Protein AF-0000000080583131 (afdb_homodimer)

Foldseek 3Di:
DPDWDKDKDALVCQVLVLVLVVLQCVCAPPPNDHGQDLDNDDRSPDPVNSVLVNVQCPDDPLAAFHKIKMFIADPVRGTFKMKMWTGHNDPVQSLETEMHIDGHPVCPPVCPVVNRVVVVLVVSLVRNNFKYKYKDKPPPVVVVVSCVVVPKDWPDKDWQPGQDPNDRIMMTMIMHGRDD/DPDWDKDKDALVCQVLVLVLVVLQCVCAPPPNDHGQDLDNDDRSPDPVNSVLVNVQCPDDPLAAFHKIKMFIADDPRGTFKMKMWTGHNDPVQSLETEMHIDGHPVCPPVCPVVNRVVVVLVVSLVRNNFKYKYKDKPPPVVVVVSCVVVPKDWPDKDWQPGQDPNDRIMMTMIMHGRDD

Secondary structure (DSSP, 8-state):
-----EEE--GGGHHHHHHHHHHHHHHTTGGGPPPS-S-S---TT-HHHHHHHHHHHHSPTTSTT-EEEEEEE-TTS-EEEEEEEEE-SSGGGTTEEEEEEEE-GGGTTSSHHHHHHHHHHHHHHHTT--EEEEEEETT-HHHHHHHHHTT-EEEEEEEEEEEETTEEEEEEEEEEE---/-----EEE--GGGHHHHHHHHHHHHHHTTGGGPPP--S-S---TT-HHHHHHHHHHHHSPTTSTT-EEEEEEE-GGG-EEEEEEEEE-SSGGGTTEEEEEEEE-GGGTTSSHHHHHHHHHHHHHHHTT--EEEEEEETT-HHHHHHHHHTT-EEEEEEEEEEEETTEEEEEEEEEEE---

pLDDT: mean 93.72, std 7.41, range [45.03, 98.88]

Solvent-accessible surface area (backbone atoms only — not comparable to full-atom values): 19618 Å² total; per-residue (Å²): 126,84,77,76,51,80,40,74,65,53,68,88,42,47,65,55,51,24,50,37,52,50,54,42,57,72,46,36,52,42,95,85,37,55,70,70,61,78,64,91,79,78,76,57,76,38,71,67,49,47,52,49,50,40,50,20,56,66,42,58,86,70,42,62,44,15,37,51,41,35,32,27,52,44,96,84,70,41,52,44,30,40,34,36,40,32,34,35,79,47,75,32,26,48,48,33,30,39,46,48,73,50,66,37,76,94,55,62,94,67,56,55,67,58,54,52,49,52,51,52,52,52,51,30,54,76,65,64,28,38,31,42,32,35,73,43,54,61,82,35,55,68,60,52,51,54,40,43,75,73,61,34,41,81,33,26,47,40,76,62,45,33,49,57,96,89,37,75,35,32,39,31,32,32,37,29,78,48,68,131,126,84,79,76,52,80,41,75,65,54,67,87,40,47,67,55,51,26,50,35,51,50,55,42,57,72,46,36,50,42,93,84,37,55,69,70,62,78,65,90,78,77,77,58,76,38,69,68,49,48,53,52,51,42,50,21,56,64,41,58,86,71,45,62,44,16,35,50,40,36,31,30,52,44,88,90,72,38,52,42,31,42,35,35,40,31,35,35,80,46,74,32,25,50,48,33,31,39,46,48,73,50,66,37,77,95,55,62,93,67,55,54,67,58,54,51,50,51,51,53,52,50,51,29,53,77,67,66,28,39,31,42,33,36,72,43,55,61,80,35,54,68,59,51,52,52,42,44,75,72,60,32,42,82,32,29,48,40,76,62,47,33,47,56,97,88,37,75,36,31,38,28,32,32,36,29,78,48,70,130

Structure (mmCIF, N/CA/C/O backbone):
data_AF-0000000080583131-model_v1
#
loop_
_entity.id
_entity.type
_entity.pdbx_description
1 polymer 'N-acetyltransferase domain-containing protein'
#
loop_
_atom_site.group_PDB
_atom_site.id
_atom_site.type_symbol
_atom_site.label_atom_id
_atom_site.label_alt_id
_atom_site.label_comp_id
_atom_site.label_asym_id
_atom_site.label_entity_id
_atom_site.label_seq_id
_atom_site.pdbx_PDB_ins_code
_atom_site.Cartn_x
_atom_site.Cartn_y
_atom_site.Cartn_z
_atom_site.occupancy
_atom_site.B_iso_or_equiv
_atom_site.auth_seq_id
_atom_site.auth_comp_id
_atom_site.auth_asym_id
_atom_site.auth_atom_id
_atom_site.pdbx_PDB_model_num
ATOM 1 N N . MET A 1 1 ? 1.044 39.156 14 1 45.03 1 MET A N 1
ATOM 2 C CA . MET A 1 1 ? 0.676 37.75 13.883 1 45.03 1 MET A CA 1
ATOM 3 C C . MET A 1 1 ? 1.916 36.844 13.867 1 45.03 1 MET A C 1
ATOM 5 O O . MET A 1 1 ? 2.861 37.125 13.125 1 45.03 1 MET A O 1
ATOM 9 N N . ARG A 1 2 ? 2.254 36.219 14.922 1 58.44 2 ARG A N 1
ATOM 10 C CA . ARG A 1 2 ? 3.545 35.562 15.047 1 58.44 2 ARG A CA 1
ATOM 11 C C . ARG A 1 2 ? 3.814 34.656 13.836 1 58.44 2 ARG A C 1
ATOM 13 O O . ARG A 1 2 ? 2.889 34.094 13.258 1 58.44 2 ARG A O 1
ATOM 20 N N . MET A 1 3 ? 4.828 34.812 13.188 1 69.69 3 MET A N 1
ATOM 21 C CA . MET A 1 3 ? 5.262 34.094 11.992 1 69.69 3 MET A CA 1
ATOM 22 C C . MET A 1 3 ? 5.266 32.594 12.242 1 69.69 3 MET A C 1
ATOM 24 O O . MET A 1 3 ? 5.84 32.125 13.227 1 69.69 3 MET A O 1
ATOM 28 N N . LEU A 1 4 ? 4.27 31.828 11.727 1 86.25 4 LEU A N 1
ATOM 29 C CA . LEU A 1 4 ? 4.238 30.375 11.883 1 86.25 4 LEU A CA 1
ATOM 30 C C . LEU A 1 4 ? 5.531 29.75 11.375 1 86.25 4 LEU A C 1
ATOM 32 O O . LEU A 1 4 ? 6.078 30.188 10.352 1 86.25 4 LEU A O 1
ATOM 36 N N . THR A 1 5 ? 6.195 29.031 12.281 1 90.62 5 THR A N 1
ATOM 37 C CA . THR A 1 5 ? 7.422 28.344 11.883 1 90.62 5 THR A CA 1
ATOM 38 C C . THR A 1 5 ? 7.238 26.828 11.961 1 90.62 5 THR A C 1
ATOM 40 O O . THR A 1 5 ? 6.363 26.344 12.68 1 90.62 5 THR A O 1
ATOM 43 N N . THR A 1 6 ? 8 26.125 11.141 1 95.56 6 THR A N 1
ATOM 44 C CA . THR A 1 6 ? 8.023 24.656 11.188 1 95.56 6 THR A CA 1
ATOM 45 C C . THR A 1 6 ? 9.031 24.172 12.219 1 95.56 6 THR A C 1
ATOM 47 O O . THR A 1 6 ? 10.125 24.719 12.344 1 95.56 6 THR A O 1
ATOM 50 N N . VAL A 1 7 ? 8.664 23.234 12.969 1 95.06 7 VAL A N 1
ATOM 51 C CA . VAL A 1 7 ? 9.539 22.641 13.977 1 95.06 7 VAL A CA 1
ATOM 52 C C . VAL A 1 7 ? 9.617 21.125 13.766 1 95.06 7 VAL A C 1
ATOM 54 O O . VAL A 1 7 ? 8.594 20.469 13.594 1 95.06 7 VAL A O 1
ATOM 57 N N . ALA A 1 8 ? 10.82 20.562 13.789 1 97.25 8 ALA A N 1
ATOM 58 C CA . ALA A 1 8 ? 11 19.109 13.711 1 97.25 8 ALA A CA 1
ATOM 59 C C . ALA A 1 8 ? 10.539 18.438 15 1 97.25 8 ALA A C 1
ATOM 61 O O . ALA A 1 8 ? 10.875 18.875 16.094 1 97.25 8 ALA A O 1
ATOM 62 N N . LEU A 1 9 ? 9.828 17.359 14.883 1 97.44 9 LEU A N 1
ATOM 63 C CA . LEU A 1 9 ? 9.328 16.625 16.047 1 97.44 9 LEU A CA 1
ATOM 64 C C . LEU A 1 9 ? 10.438 15.797 16.688 1 97.44 9 LEU A C 1
ATOM 66 O O . LEU A 1 9 ? 11.312 15.281 15.977 1 97.44 9 LEU A O 1
ATOM 70 N N . THR A 1 10 ? 10.367 15.672 17.984 1 96.88 10 THR A N 1
ATOM 71 C CA . THR A 1 10 ? 11.156 14.742 18.766 1 96.88 10 THR A CA 1
ATOM 72 C C . THR A 1 10 ? 10.258 13.766 19.516 1 96.88 10 THR A C 1
ATOM 74 O O . THR A 1 10 ? 9.047 13.977 19.609 1 96.88 10 THR A O 1
ATOM 77 N N . PRO A 1 11 ? 10.812 12.695 20.016 1 96.5 11 PRO A N 1
ATOM 78 C CA . PRO A 1 11 ? 9.992 11.742 20.766 1 96.5 11 PRO A CA 1
ATOM 79 C C . PRO A 1 11 ? 9.266 12.398 21.938 1 96.5 11 PRO A C 1
ATOM 81 O O . PRO A 1 11 ? 8.172 11.961 22.312 1 96.5 11 PRO A O 1
ATOM 84 N N . ALA A 1 12 ? 9.75 13.453 22.453 1 96 12 ALA A N 1
ATOM 85 C CA . ALA A 1 12 ? 9.156 14.133 23.594 1 96 12 ALA A CA 1
ATOM 86 C C . ALA A 1 12 ? 7.852 14.828 23.203 1 96 12 ALA A C 1
ATOM 88 O O . ALA A 1 12 ? 7.062 15.219 24.078 1 96 12 ALA A O 1
ATOM 89 N N . ASP A 1 13 ? 7.633 14.977 21.953 1 97 13 ASP A N 1
ATOM 90 C CA . ASP A 1 13 ? 6.484 15.734 21.453 1 97 13 ASP A CA 1
ATOM 91 C C . ASP A 1 13 ? 5.277 14.828 21.234 1 97 13 ASP A C 1
ATOM 93 O O . ASP A 1 13 ? 4.23 15.273 20.766 1 97 13 ASP A O 1
ATOM 97 N N . PHE A 1 14 ? 5.324 13.562 21.609 1 97.19 14 PHE A N 1
ATOM 98 C CA . PHE A 1 14 ? 4.324 12.57 21.219 1 97.19 14 PHE A CA 1
ATOM 99 C C . PHE A 1 14 ? 2.938 12.992 21.688 1 97.19 14 PHE A C 1
ATOM 101 O O . PHE A 1 14 ? 1.979 12.953 20.906 1 97.19 14 PHE A O 1
ATOM 108 N N . GLU A 1 15 ? 2.828 13.383 22.891 1 96.12 15 GLU A N 1
ATOM 109 C CA . GLU A 1 15 ? 1.512 13.688 23.453 1 96.12 15 GLU A CA 1
ATOM 110 C C . GLU A 1 15 ? 0.837 14.82 22.688 1 96.12 15 GLU A C 1
ATOM 112 O O . GLU A 1 15 ? -0.343 14.734 22.344 1 96.12 15 GLU A O 1
ATOM 117 N N . ARG A 1 16 ? 1.567 15.883 22.406 1 96.25 16 ARG A N 1
ATOM 118 C CA . ARG A 1 16 ? 1.021 17.016 21.672 1 96.25 16 ARG A CA 1
ATOM 119 C C . ARG A 1 16 ? 0.676 16.609 20.234 1 96.25 16 ARG A C 1
ATOM 121 O O . ARG A 1 16 ? -0.324 17.078 19.688 1 96.25 16 ARG A O 1
ATOM 128 N N . TRP A 1 17 ? 1.539 15.82 19.703 1 96.62 17 TRP A N 1
ATOM 129 C CA . TRP A 1 17 ? 1.314 15.312 18.359 1 96.62 17 TRP A CA 1
ATOM 130 C C . TRP A 1 17 ? 0.045 14.469 18.297 1 96.62 17 TRP A C 1
ATOM 132 O O . TRP A 1 17 ? -0.811 14.68 17.438 1 96.62 17 TRP A O 1
ATOM 142 N N . ALA A 1 18 ? -0.095 13.555 19.219 1 96.25 18 ALA A N 1
ATOM 143 C CA . ALA A 1 18 ? -1.267 12.688 19.297 1 96.25 18 ALA A CA 1
ATOM 144 C C . ALA A 1 18 ? -2.543 13.5 19.484 1 96.25 18 ALA A C 1
ATOM 146 O O . ALA A 1 18 ? -3.576 13.195 18.891 1 96.25 18 ALA A O 1
ATOM 147 N N . GLU A 1 19 ? -2.49 14.492 20.297 1 94.94 19 GLU A N 1
ATOM 148 C CA . GLU A 1 19 ? -3.635 15.367 20.516 1 94.94 19 GLU A CA 1
ATOM 149 C C . GLU A 1 19 ? -4.051 16.062 19.219 1 94.94 19 GLU A C 1
ATOM 151 O O . GLU A 1 19 ? -5.242 16.156 18.906 1 94.94 19 GLU A O 1
ATOM 156 N N . HIS A 1 20 ? -3.105 16.578 18.547 1 95.56 20 HIS A N 1
ATOM 157 C CA . HIS A 1 20 ? -3.357 17.234 17.266 1 95.56 20 HIS A CA 1
ATOM 158 C C . HIS A 1 20 ? -4.016 16.281 16.281 1 95.56 20 HIS A C 1
ATOM 160 O O . HIS A 1 20 ? -5.004 16.625 15.633 1 95.56 20 HIS A O 1
ATOM 166 N N . LEU A 1 21 ? -3.477 15.031 16.172 1 95 21 LEU A N 1
ATOM 167 C CA . LEU A 1 21 ? -4.047 14.047 15.258 1 95 21 LEU A CA 1
ATOM 168 C C . LEU A 1 21 ? -5.473 13.688 15.664 1 95 21 LEU A C 1
ATOM 170 O O . LEU A 1 21 ? -6.328 13.469 14.805 1 95 21 LEU A O 1
ATOM 174 N N . THR A 1 22 ? -5.68 13.641 16.938 1 93.5 22 THR A N 1
ATOM 175 C CA . THR A 1 22 ? -7.023 13.367 17.453 1 93.5 22 THR A CA 1
ATOM 176 C C . THR A 1 22 ? -7.992 14.461 17.016 1 93.5 22 THR A C 1
ATOM 178 O O . THR A 1 22 ? -9.117 14.172 16.594 1 93.5 22 THR A O 1
ATOM 181 N N . ARG A 1 23 ? -7.562 15.703 17.094 1 92.38 23 ARG A N 1
ATOM 182 C CA . ARG A 1 23 ? -8.398 16.812 16.641 1 92.38 23 ARG A CA 1
ATOM 183 C C . ARG A 1 23 ? -8.641 16.75 15.141 1 92.38 23 ARG A C 1
ATOM 185 O O . ARG A 1 23 ? -9.758 17 14.68 1 92.38 23 ARG A O 1
ATOM 192 N N . GLN A 1 24 ? -7.648 16.375 14.398 1 92.12 24 GLN A N 1
ATOM 193 C CA . GLN A 1 24 ? -7.781 16.266 12.953 1 92.12 24 GLN A CA 1
ATOM 194 C C . GLN A 1 24 ? -8.781 15.18 12.562 1 92.12 24 GLN A C 1
ATOM 196 O O . GLN A 1 24 ? -9.625 15.391 11.695 1 92.12 24 GLN A O 1
ATOM 201 N N . ILE A 1 25 ? -8.648 14.039 13.188 1 90.94 25 ILE A N 1
ATOM 202 C CA . ILE A 1 25 ? -9.539 12.93 12.891 1 90.94 25 ILE A CA 1
ATOM 203 C C . ILE A 1 25 ? -10.977 13.305 13.242 1 90.94 25 ILE A C 1
ATOM 205 O O . ILE A 1 25 ? -11.914 12.906 12.547 1 90.94 25 ILE A O 1
ATOM 209 N N . ALA A 1 26 ? -11.195 14.062 14.312 1 89.56 26 ALA A N 1
ATOM 210 C CA . ALA A 1 26 ? -12.516 14.5 14.742 1 89.56 26 ALA A CA 1
ATOM 211 C C . ALA A 1 26 ? -13.172 15.391 13.695 1 89.56 26 ALA A C 1
ATOM 213 O O . ALA A 1 26 ? -14.398 15.398 13.555 1 89.56 26 ALA A O 1
ATOM 214 N N . GLU A 1 27 ? -12.391 16.031 12.922 1 89.69 27 GLU A N 1
ATOM 215 C CA . GLU A 1 27 ? -12.906 16.953 11.906 1 89.69 27 GLU A CA 1
ATOM 216 C C . GLU A 1 27 ? -13.102 16.25 10.57 1 89.69 27 GLU A C 1
ATOM 218 O O . GLU A 1 27 ? -13.703 16.797 9.648 1 89.69 27 GLU A O 1
ATOM 223 N N . SER A 1 28 ? -12.672 15.078 10.438 1 86.25 28 SER A N 1
ATOM 224 C CA . SER A 1 28 ? -12.602 14.375 9.164 1 86.25 28 SER A CA 1
ATOM 225 C C . SER A 1 28 ? -13.984 14.172 8.57 1 86.25 28 SER A C 1
ATOM 227 O O . SER A 1 28 ? -14.859 13.578 9.203 1 86.25 28 SER A O 1
ATOM 229 N N . GLY A 1 29 ? -14.172 14.688 7.32 1 85 29 GLY A N 1
ATOM 230 C CA . GLY A 1 29 ? -15.406 14.477 6.578 1 85 29 GLY A CA 1
ATOM 231 C C . GLY A 1 29 ? -16.578 15.258 7.133 1 85 29 GLY A C 1
ATOM 232 O O . GLY A 1 29 ? -17.719 15.086 6.688 1 85 29 GLY A O 1
ATOM 233 N N . ARG A 1 30 ? -16.297 16.094 8.094 1 85.38 30 ARG A N 1
ATOM 234 C CA . ARG A 1 30 ? -17.375 16.859 8.695 1 85.38 30 ARG A CA 1
ATOM 235 C C . ARG A 1 30 ? -17.5 18.234 8.047 1 85.38 30 ARG A C 1
ATOM 237 O O . ARG A 1 30 ? -16.5 18.828 7.637 1 85.38 30 ARG A O 1
ATOM 244 N N . ASP A 1 31 ? -18.766 18.594 7.938 1 86.06 31 ASP A N 1
ATOM 245 C CA . ASP A 1 31 ? -19.078 19.953 7.492 1 86.06 31 ASP A CA 1
ATOM 246 C C . ASP A 1 31 ? -18.453 20.234 6.129 1 86.06 31 ASP A C 1
ATOM 248 O O . ASP A 1 31 ? -17.875 21.312 5.918 1 86.06 31 ASP A O 1
ATOM 252 N N . GLY A 1 32 ? -18.422 19.25 5.281 1 82.94 32 GLY A N 1
ATOM 253 C CA . GLY A 1 32 ? -17.953 19.438 3.922 1 82.94 32 GLY A CA 1
ATOM 254 C C . GLY A 1 32 ? -16.438 19.344 3.805 1 82.94 32 GLY A C 1
ATOM 255 O O . GLY A 1 32 ? -15.875 19.531 2.725 1 82.94 32 GLY A O 1
ATOM 256 N N . ARG A 1 33 ? -15.844 19.047 4.895 1 86.19 33 ARG A N 1
ATOM 257 C CA . ARG A 1 33 ? -14.391 18.906 4.883 1 86.19 33 ARG A CA 1
ATOM 258 C C . ARG A 1 33 ? -13.969 17.594 4.258 1 86.19 33 ARG A C 1
ATOM 260 O O . ARG A 1 33 ? -14.719 16.609 4.289 1 86.19 33 ARG A O 1
ATOM 267 N N . PRO A 1 34 ? -12.766 17.594 3.75 1 85.56 34 PRO A N 1
ATOM 268 C CA . PRO A 1 34 ? -12.258 16.328 3.223 1 85.56 34 PRO A CA 1
ATOM 269 C C . PRO A 1 34 ? -11.992 15.297 4.32 1 85.56 34 PRO A C 1
ATOM 271 O O . PRO A 1 34 ? -11.828 15.664 5.484 1 85.56 34 PRO A O 1
ATOM 274 N N . LEU A 1 35 ? -12.031 14.117 3.848 1 88.62 35 LEU A N 1
ATOM 275 C CA . LEU A 1 35 ? -11.633 13.047 4.762 1 88.62 35 LEU A CA 1
ATOM 276 C C . LEU A 1 35 ? -10.156 13.164 5.129 1 88.62 35 LEU A C 1
ATOM 278 O O . LEU A 1 35 ? -9.336 13.555 4.301 1 88.62 35 LEU A O 1
ATOM 282 N N . PHE A 1 36 ? -9.844 12.82 6.328 1 87.56 36 PHE A N 1
ATOM 283 C CA . PHE A 1 36 ? -8.477 12.836 6.824 1 87.56 36 PHE A CA 1
ATOM 284 C C . PHE A 1 36 ? -7.867 11.438 6.797 1 87.56 36 PHE A C 1
ATOM 286 O O . PHE A 1 36 ? -6.672 11.281 6.539 1 87.56 36 PHE A O 1
ATOM 293 N N . SER A 1 37 ? -8.656 10.43 6.977 1 88 37 SER A N 1
ATOM 294 C CA . SER A 1 37 ? -8.203 9.047 7.078 1 88 37 SER A CA 1
ATOM 295 C C . SER A 1 37 ? -9.297 8.07 6.648 1 88 37 SER A C 1
ATOM 297 O O . SER A 1 37 ? -10.484 8.32 6.867 1 88 37 SER A O 1
ATOM 299 N N . PRO A 1 38 ? -8.828 6.992 6.059 1 88.56 38 PRO A N 1
ATOM 300 C CA . PRO A 1 38 ? -9.828 5.961 5.762 1 88.56 38 PRO A CA 1
ATOM 301 C C . PRO A 1 38 ? -10.188 5.125 6.984 1 88.56 38 PRO A C 1
ATOM 303 O O . PRO A 1 38 ? -11.125 4.32 6.93 1 88.56 38 PRO A O 1
ATOM 306 N N . LEU A 1 39 ? -9.453 5.23 8.016 1 81.75 39 LEU A N 1
ATOM 307 C CA . LEU A 1 39 ? -9.719 4.488 9.242 1 81.75 39 LEU A CA 1
ATOM 308 C C . LEU A 1 39 ? -10.742 5.219 10.109 1 81.75 39 LEU A C 1
ATOM 310 O O . LEU A 1 39 ? -10.719 6.449 10.203 1 81.75 39 LEU A O 1
ATOM 314 N N . ALA A 1 40 ? -11.852 4.582 10.594 1 68.62 40 ALA A N 1
ATOM 315 C CA . ALA A 1 40 ? -12.922 5.199 11.383 1 68.62 40 ALA A CA 1
ATOM 316 C C . ALA A 1 40 ? -12.391 5.699 12.727 1 68.62 40 ALA A C 1
ATOM 318 O O . ALA A 1 40 ? -12.75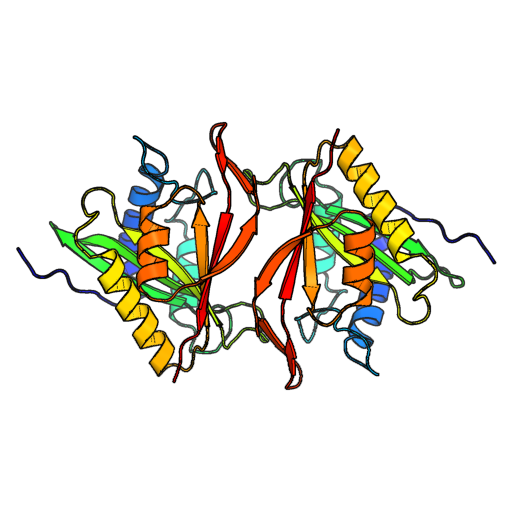 6.793 13.172 1 68.62 40 ALA A O 1
ATOM 319 N N . ALA A 1 41 ? -11.766 4.754 13.445 1 69.12 41 ALA A N 1
ATOM 320 C CA . ALA A 1 41 ? -11.328 5.113 14.797 1 69.12 41 ALA A CA 1
ATOM 321 C C . ALA A 1 41 ? -9.867 4.746 15.008 1 69.12 41 ALA A C 1
ATOM 323 O O . ALA A 1 41 ? -9.422 3.67 14.609 1 69.12 41 ALA A O 1
ATOM 324 N N . VAL A 1 42 ? -9.203 5.832 15.336 1 76.69 42 VAL A N 1
ATOM 325 C CA . VAL A 1 42 ? -7.801 5.613 15.656 1 76.69 42 VAL A CA 1
ATOM 326 C C . VAL A 1 42 ? -7.492 6.191 17.031 1 76.69 42 VAL A C 1
ATOM 328 O O . VAL A 1 42 ? -7.945 7.289 17.375 1 76.69 42 VAL A O 1
ATOM 331 N N . ASP A 1 43 ? -6.98 5.324 17.953 1 83.88 43 ASP A N 1
ATOM 332 C CA . ASP A 1 43 ? -6.43 5.824 19.219 1 83.88 43 ASP A CA 1
ATOM 333 C C . ASP A 1 43 ? -4.977 6.266 19.047 1 83.88 43 ASP A C 1
ATOM 335 O O . ASP A 1 43 ? -4.062 5.441 19.078 1 83.88 43 ASP A O 1
ATOM 339 N N . PHE A 1 44 ? -4.801 7.559 19.047 1 89.06 44 PHE A N 1
ATOM 340 C CA . PHE A 1 44 ? -3.484 8.102 18.734 1 89.06 44 PHE A CA 1
ATOM 341 C C . PHE A 1 44 ? -2.615 8.164 19.984 1 89.06 44 PHE A C 1
ATOM 343 O O . PHE A 1 44 ? -1.4 8.352 19.906 1 89.06 44 PHE A O 1
ATOM 350 N N . GLU A 1 45 ? -3.207 7.887 21.125 1 89.5 45 GLU A N 1
ATOM 351 C CA . GLU A 1 45 ? -2.451 8.031 22.359 1 89.5 45 GLU A CA 1
ATOM 352 C C . GLU A 1 45 ? -2.1 6.676 22.953 1 89.5 45 GLU A C 1
ATOM 354 O O . GLU A 1 45 ? -1.524 6.598 24.047 1 89.5 45 GLU A O 1
ATOM 359 N N . SER A 1 46 ? -2.213 5.656 22.297 1 91.12 46 SER A N 1
ATOM 360 C CA . SER A 1 46 ? -1.939 4.328 22.844 1 91.12 46 SER A CA 1
ATOM 361 C C . SER A 1 46 ? -0.445 4.121 23.062 1 91.12 46 SER A C 1
ATOM 363 O O . SER A 1 46 ? 0.381 4.676 22.344 1 91.12 46 SER A O 1
ATOM 365 N N . PRO A 1 47 ? -0.075 3.295 24.109 1 93.81 47 PRO A N 1
ATOM 366 C CA . PRO A 1 47 ? 1.338 2.986 24.344 1 93.81 47 PRO A CA 1
ATOM 367 C C . PRO A 1 47 ? 2.016 2.367 23.125 1 93.81 47 PRO A C 1
ATOM 369 O O . PRO A 1 47 ? 3.197 2.615 22.875 1 93.81 47 PRO A O 1
ATOM 372 N N . GLU A 1 48 ? 1.285 1.6 22.422 1 93.75 48 GLU A N 1
ATOM 373 C CA . GLU A 1 48 ? 1.83 0.974 21.219 1 93.75 48 GLU A CA 1
ATOM 374 C C . GLU A 1 48 ? 2.191 2.02 20.172 1 93.75 48 GLU A C 1
ATOM 376 O O . GLU A 1 48 ? 3.256 1.945 19.562 1 93.75 48 GLU A O 1
ATOM 381 N N . ARG A 1 49 ? 1.356 2.932 20.016 1 93.56 49 ARG A N 1
ATOM 382 C CA . ARG A 1 49 ? 1.611 3.982 19.047 1 93.56 49 ARG A CA 1
ATOM 383 C C . ARG A 1 49 ? 2.764 4.879 19.484 1 93.56 49 ARG A C 1
ATOM 385 O O . ARG A 1 49 ? 3.566 5.32 18.656 1 93.56 49 ARG A O 1
ATOM 392 N N . ARG A 1 50 ? 2.799 5.133 20.766 1 95.75 50 ARG A N 1
ATOM 393 C CA . ARG A 1 50 ? 3.916 5.902 21.297 1 95.75 50 ARG A CA 1
ATOM 394 C C . ARG A 1 50 ? 5.246 5.215 21 1 95.75 50 ARG A C 1
ATOM 396 O O . ARG A 1 50 ? 6.176 5.844 20.5 1 95.75 50 ARG A O 1
ATOM 403 N N . ALA A 1 51 ? 5.312 3.939 21.359 1 97.06 51 ALA A N 1
ATOM 404 C CA . ALA A 1 51 ? 6.539 3.18 21.125 1 97.06 51 ALA A CA 1
ATOM 405 C C . ALA A 1 51 ? 6.918 3.193 19.641 1 97.06 51 ALA A C 1
ATOM 407 O O . ALA A 1 51 ? 8.094 3.369 19.297 1 97.06 51 ALA A O 1
ATOM 408 N N . ARG A 1 52 ? 5.996 3.002 18.797 1 96.25 52 ARG A N 1
ATOM 409 C CA . ARG A 1 52 ? 6.234 3.012 17.359 1 96.25 52 ARG A CA 1
ATOM 410 C C . ARG A 1 52 ? 6.734 4.379 16.891 1 96.25 52 ARG A C 1
ATOM 412 O O . ARG A 1 52 ? 7.668 4.465 16.094 1 96.25 52 ARG A O 1
ATOM 419 N N . PHE A 1 53 ? 6.082 5.359 17.375 1 96.88 53 PHE A N 1
ATOM 420 C CA . PHE A 1 53 ? 6.441 6.738 17.078 1 96.88 53 PHE A CA 1
ATOM 421 C C . PHE A 1 53 ? 7.883 7.023 17.469 1 96.88 53 PHE A C 1
ATOM 423 O O . PHE A 1 53 ? 8.688 7.473 16.656 1 96.88 53 PHE A O 1
ATOM 430 N N . GLU A 1 54 ? 8.188 6.73 18.672 1 97.44 54 GLU A N 1
ATOM 431 C CA . GLU A 1 54 ? 9.523 6.977 19.219 1 97.44 54 GLU A CA 1
ATOM 432 C C . GLU A 1 54 ? 10.57 6.16 18.469 1 97.44 54 GLU A C 1
ATOM 434 O O . GLU A 1 54 ? 11.641 6.68 18.125 1 97.44 54 GLU A O 1
ATOM 439 N N . ASN A 1 55 ? 10.242 4.988 18.219 1 97.56 55 ASN A N 1
ATOM 440 C CA . ASN A 1 55 ? 11.172 4.121 17.516 1 97.56 55 ASN A CA 1
ATOM 441 C C . ASN A 1 55 ? 11.438 4.625 16.094 1 97.56 55 ASN A C 1
ATOM 443 O O . ASN A 1 55 ? 12.586 4.766 15.688 1 97.56 55 ASN A O 1
ATOM 447 N N . ARG A 1 56 ? 10.43 4.957 15.383 1 97.88 56 ARG A N 1
ATOM 448 C CA . ARG A 1 56 ? 10.57 5.355 13.984 1 97.88 56 ARG A CA 1
ATOM 449 C C . ARG A 1 56 ? 11.344 6.664 13.859 1 97.88 56 ARG A C 1
ATOM 451 O O . ARG A 1 56 ? 12.109 6.855 12.914 1 97.88 56 ARG A O 1
ATOM 458 N N . LEU A 1 57 ? 11.195 7.57 14.82 1 97.88 57 LEU A N 1
ATOM 459 C CA . LEU A 1 57 ? 11.906 8.844 14.812 1 97.88 57 LEU A CA 1
ATOM 460 C C . LEU A 1 57 ? 13.391 8.641 15.078 1 97.88 57 LEU A C 1
ATOM 462 O O . LEU A 1 57 ? 14.211 9.492 14.711 1 97.88 57 LEU A O 1
ATOM 466 N N . SER A 1 58 ? 13.719 7.516 15.68 1 96.81 58 SER A N 1
ATOM 467 C CA . SER A 1 58 ? 15.102 7.277 16.094 1 96.81 58 SER A CA 1
ATOM 468 C C . SER A 1 58 ? 15.867 6.504 15.016 1 96.81 58 SER A C 1
ATOM 470 O O . SER A 1 58 ? 17.094 6.41 15.07 1 96.81 58 SER A O 1
ATOM 472 N N . ILE A 1 59 ? 15.227 5.934 14.07 1 96.94 59 ILE A N 1
ATOM 473 C CA . 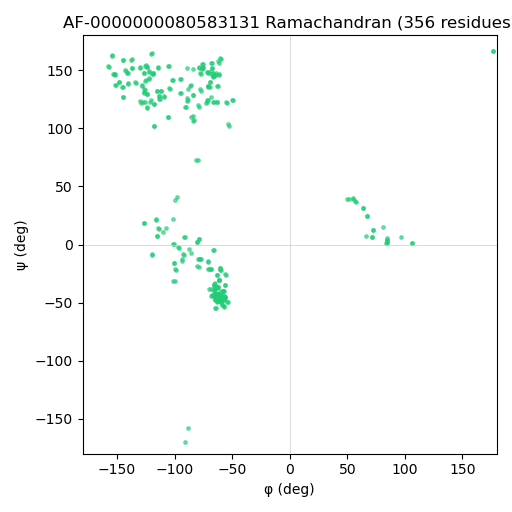ILE A 1 59 ? 15.859 5.121 13.039 1 96.94 59 ILE A CA 1
ATOM 474 C C . ILE A 1 59 ? 16.656 6.02 12.094 1 96.94 59 ILE A C 1
ATOM 476 O O . ILE A 1 59 ? 16.125 6.98 11.539 1 96.94 59 ILE A O 1
ATOM 480 N N . PRO A 1 60 ? 17.906 5.762 11.93 1 95 60 PRO A N 1
ATOM 481 C CA . PRO A 1 60 ? 18.703 6.555 10.992 1 95 60 PRO A CA 1
ATOM 482 C C . PRO A 1 60 ? 18.281 6.344 9.539 1 95 60 PRO A C 1
ATOM 484 O O . PRO A 1 60 ? 17.891 5.234 9.156 1 95 60 PRO A O 1
ATOM 487 N N . LEU A 1 61 ? 18.391 7.332 8.742 1 92.5 61 LEU A N 1
ATOM 488 C CA . LEU A 1 61 ? 18.219 7.223 7.301 1 92.5 61 LEU A CA 1
ATOM 489 C C . LEU A 1 61 ? 19.391 6.492 6.664 1 92.5 61 LEU A C 1
ATOM 491 O O . LEU A 1 61 ? 20.531 6.621 7.125 1 92.5 61 LEU A O 1
ATOM 495 N N . PRO A 1 62 ? 19.141 5.789 5.598 1 85.06 62 PRO A N 1
ATOM 496 C CA . PRO A 1 62 ? 17.875 5.426 4.969 1 85.06 62 PRO A CA 1
ATOM 497 C C . PRO A 1 62 ? 17.406 4.023 5.355 1 85.06 62 PRO A C 1
ATOM 499 O O . PRO A 1 62 ? 16.953 3.262 4.496 1 85.06 62 PRO A O 1
ATOM 502 N N . GLN A 1 63 ? 17.578 3.67 6.648 1 90.94 63 GLN A N 1
ATOM 503 C CA . GLN A 1 63 ? 17.094 2.371 7.105 1 90.94 63 GLN A CA 1
ATOM 504 C C . GLN A 1 63 ? 15.578 2.258 6.957 1 90.94 63 GLN A C 1
ATOM 506 O O . GLN A 1 63 ? 14.883 3.271 6.852 1 90.94 63 GLN A O 1
ATOM 511 N N . PRO A 1 64 ? 15.125 1.067 6.898 1 92.69 64 PRO A N 1
ATOM 512 C CA . PRO A 1 64 ? 13.688 0.892 6.707 1 92.69 64 PRO A CA 1
ATOM 513 C C . PRO A 1 64 ? 12.867 1.437 7.875 1 92.69 64 PRO A C 1
ATOM 515 O O . PRO A 1 64 ? 13.336 1.439 9.016 1 92.69 64 PRO A O 1
ATOM 518 N N . THR A 1 65 ? 11.688 1.967 7.562 1 96.62 65 THR A N 1
ATOM 519 C CA . THR A 1 65 ? 10.609 2.33 8.477 1 96.62 65 THR A CA 1
ATOM 520 C C . THR A 1 65 ? 10.977 3.58 9.273 1 96.62 65 THR A C 1
ATOM 522 O O . THR A 1 65 ? 10.383 3.855 10.32 1 96.62 65 THR A O 1
ATOM 525 N N . TRP A 1 66 ? 12.016 4.281 8.883 1 97.88 66 TRP A N 1
ATOM 526 C CA . TRP A 1 66 ? 12.32 5.551 9.531 1 97.88 66 TRP A CA 1
ATOM 527 C C . TRP A 1 66 ? 11.164 6.535 9.375 1 97.88 66 TRP A C 1
ATOM 529 O O . TRP A 1 66 ? 10.312 6.363 8.5 1 97.88 66 TRP A O 1
ATOM 539 N N . MET A 1 67 ? 11.141 7.547 10.258 1 98.44 67 MET A N 1
ATOM 540 C CA . MET A 1 67 ? 10.195 8.656 10.164 1 98.44 67 MET A CA 1
ATOM 541 C C . MET A 1 67 ? 10.859 9.977 10.523 1 98.44 67 MET A C 1
ATOM 543 O O . MET A 1 67 ? 11.711 10.023 11.422 1 98.44 67 MET A O 1
ATOM 547 N N . ARG A 1 68 ? 10.586 10.977 9.828 1 98.5 68 ARG A N 1
ATOM 548 C CA . ARG A 1 68 ? 10.797 12.367 10.211 1 98.5 68 ARG A CA 1
ATOM 549 C C . ARG A 1 68 ? 9.508 13.172 10.102 1 98.5 68 ARG A C 1
ATOM 551 O O . ARG A 1 68 ? 8.703 12.945 9.195 1 98.5 68 ARG A O 1
ATOM 558 N N . ALA A 1 69 ? 9.312 14.023 11.008 1 98.5 69 ALA A N 1
ATOM 559 C CA . ALA A 1 69 ? 8.047 14.758 11.047 1 98.5 69 ALA A CA 1
ATOM 560 C C . ALA A 1 69 ? 8.273 16.203 11.492 1 98.5 69 ALA A C 1
ATOM 562 O O . ALA A 1 69 ? 9.211 16.484 12.242 1 98.5 69 ALA A O 1
ATOM 563 N N . TRP A 1 70 ? 7.434 17.031 11 1 98.5 70 TRP A N 1
ATOM 564 C CA . TRP A 1 70 ? 7.43 18.469 11.305 1 98.5 70 TRP A CA 1
ATOM 565 C C . TRP A 1 70 ? 6.035 18.938 11.703 1 98.5 70 TRP A C 1
ATOM 567 O O . TRP A 1 70 ? 5.035 18.359 11.266 1 98.5 70 TRP A O 1
ATOM 577 N N . VAL A 1 71 ? 6.047 19.969 12.5 1 98.12 71 VAL A N 1
ATOM 578 C CA . VAL A 1 71 ? 4.781 20.547 12.945 1 98.12 71 VAL A CA 1
ATOM 579 C C . VAL A 1 71 ? 4.852 22.062 12.898 1 98.12 71 VAL A C 1
ATOM 581 O O . VAL A 1 71 ? 5.938 22.641 12.773 1 98.12 71 VAL A O 1
ATOM 584 N N . VAL A 1 72 ? 3.662 22.625 12.859 1 97.69 72 VAL A N 1
ATOM 585 C CA . VAL A 1 72 ? 3.504 24.062 13.055 1 97.69 72 VAL A CA 1
ATOM 586 C C . VAL A 1 72 ? 2.744 24.328 14.352 1 97.69 72 VAL A C 1
ATOM 588 O O . VAL A 1 72 ? 1.694 23.719 14.602 1 97.69 72 VAL A O 1
ATOM 591 N N . GLU A 1 73 ? 3.355 25.156 15.133 1 95.06 73 GLU A N 1
ATOM 592 C CA . GLU A 1 73 ? 2.686 25.562 16.359 1 95.06 73 GLU A CA 1
ATOM 593 C C . GLU A 1 73 ? 1.809 26.781 16.141 1 95.06 73 GLU A C 1
ATOM 595 O O . GLU A 1 73 ? 2.236 27.75 15.508 1 95.06 73 GLU A O 1
ATOM 600 N N . GLY A 1 74 ? 0.616 26.672 16.672 1 91.44 74 GLY A N 1
ATOM 601 C CA . GLY A 1 74 ? -0.323 27.781 16.578 1 91.44 74 GLY A CA 1
ATOM 602 C C . GLY A 1 74 ? -0.233 28.734 17.75 1 91.44 74 GLY A C 1
ATOM 603 O O . GLY A 1 74 ? 0.753 28.734 18.5 1 91.44 74 GLY A O 1
ATOM 604 N N . PRO A 1 75 ? -1.21 29.688 17.875 1 85.62 75 PRO A N 1
ATOM 605 C CA . PRO A 1 75 ? -1.207 30.734 18.906 1 85.62 75 PRO A CA 1
ATOM 606 C C . PRO A 1 75 ? -1.252 30.172 20.328 1 85.62 75 PRO A C 1
ATOM 608 O O . PRO A 1 75 ? -0.644 30.734 21.234 1 85.62 75 PRO A O 1
ATOM 611 N N . ASP A 1 76 ? -1.825 29.047 20.719 1 86.62 76 ASP A N 1
ATOM 612 C CA . ASP A 1 76 ? -1.93 28.469 22.062 1 86.62 76 ASP A CA 1
ATOM 613 C C . ASP A 1 76 ? -0.91 27.359 22.266 1 86.62 76 ASP A C 1
ATOM 615 O O . ASP A 1 76 ? -1.145 26.422 23.047 1 86.62 76 ASP A O 1
ATOM 619 N N . ALA A 1 77 ? 0.13 27.391 21.469 1 88.38 77 ALA A N 1
ATOM 620 C CA . ALA A 1 77 ? 1.254 26.469 21.547 1 88.38 77 ALA A CA 1
ATOM 621 C C . ALA A 1 77 ? 0.822 25.047 21.188 1 88.38 77 ALA A C 1
ATOM 623 O O . ALA A 1 77 ? 1.568 24.094 21.406 1 88.38 77 ALA A O 1
ATOM 624 N N . ARG A 1 78 ? -0.338 24.953 20.766 1 93.62 78 ARG A N 1
ATOM 625 C CA . ARG A 1 78 ? -0.736 23.641 20.281 1 93.62 78 ARG A CA 1
ATOM 626 C C . ARG A 1 78 ? -0.309 23.438 18.828 1 93.62 78 ARG A C 1
ATOM 628 O O . ARG A 1 78 ? -0.169 24.406 18.078 1 93.62 78 ARG A O 1
ATOM 635 N N . PHE A 1 79 ? -0.063 22.219 18.484 1 97.19 79 PHE A N 1
ATOM 636 C CA . PHE A 1 79 ? 0.206 21.938 17.078 1 97.19 79 PHE A CA 1
ATOM 637 C C . PHE A 1 79 ? -1.053 22.125 16.234 1 97.19 79 PHE A C 1
ATOM 639 O O . PHE A 1 79 ? -2.145 21.734 16.656 1 97.19 79 PHE A O 1
ATOM 646 N N . ILE A 1 80 ? -0.973 22.766 15.086 1 96.94 80 ILE A N 1
ATOM 647 C CA . ILE A 1 80 ? -2.141 23.031 14.258 1 96.94 80 ILE A CA 1
ATOM 648 C C . ILE A 1 80 ? -1.97 22.375 12.891 1 96.94 80 ILE A C 1
ATOM 650 O O . ILE A 1 80 ? -2.908 22.328 12.094 1 96.94 80 ILE A O 1
ATOM 654 N N . ALA A 1 81 ? -0.808 21.844 12.602 1 98 81 ALA A N 1
ATOM 655 C CA . ALA A 1 81 ? -0.504 21.141 11.352 1 98 81 ALA A CA 1
ATOM 656 C C . ALA A 1 81 ? 0.684 20.203 11.531 1 98 81 ALA A C 1
ATOM 658 O O . ALA A 1 81 ? 1.511 20.406 12.422 1 98 81 ALA A O 1
ATOM 659 N N . HIS A 1 82 ? 0.691 19.172 10.695 1 98.25 82 HIS A N 1
ATOM 660 C CA . HIS A 1 82 ? 1.812 18.25 10.719 1 98.25 82 HIS A CA 1
ATOM 661 C C . HIS A 1 82 ? 2.135 17.734 9.32 1 98.25 82 HIS A C 1
ATOM 663 O O . HIS A 1 82 ? 1.299 17.812 8.422 1 98.25 82 HIS A O 1
ATOM 669 N N . LEU A 1 83 ? 3.311 17.266 9.141 1 98.69 83 LEU A N 1
ATOM 670 C CA . LEU A 1 83 ? 3.76 16.516 7.98 1 98.69 83 LEU A CA 1
ATOM 671 C C . LEU A 1 83 ? 4.781 15.453 8.383 1 98.69 83 LEU A C 1
ATOM 673 O O . LEU A 1 83 ? 5.66 15.711 9.211 1 98.69 83 LEU A O 1
ATOM 677 N N . ASP A 1 84 ? 4.637 14.305 7.871 1 98.5 84 ASP A N 1
ATOM 678 C CA . ASP A 1 84 ? 5.641 13.273 8.109 1 98.5 84 ASP A CA 1
ATOM 679 C C . ASP A 1 84 ? 6.141 12.672 6.797 1 98.5 84 ASP A C 1
ATOM 681 O O . ASP A 1 84 ? 5.418 12.664 5.801 1 98.5 84 ASP A O 1
ATOM 685 N N . LEU A 1 85 ? 7.355 12.289 6.758 1 98.5 85 LEU A N 1
ATOM 686 C CA . LEU A 1 85 ? 7.988 11.445 5.75 1 98.5 85 LEU A CA 1
ATOM 687 C C . LEU A 1 85 ? 8.367 10.086 6.336 1 98.5 85 LEU A C 1
ATOM 689 O O . LEU A 1 85 ? 8.969 10.016 7.406 1 98.5 85 LEU A O 1
ATOM 693 N N . ASN A 1 86 ? 8.016 9.102 5.621 1 98.44 86 ASN A N 1
ATOM 694 C CA . ASN A 1 86 ? 8.203 7.742 6.125 1 98.44 86 ASN A CA 1
ATOM 695 C C . ASN A 1 86 ? 8.977 6.879 5.133 1 98.44 86 ASN A C 1
ATOM 697 O O . ASN A 1 86 ? 8.633 6.816 3.953 1 98.44 86 ASN A O 1
ATOM 701 N N . GLY A 1 87 ? 9.984 6.211 5.652 1 97.88 87 GLY A N 1
ATOM 702 C CA . GLY A 1 87 ? 10.672 5.203 4.863 1 97.88 87 GLY A CA 1
ATOM 703 C C . GLY A 1 87 ? 9.891 3.908 4.742 1 97.88 87 GLY A C 1
ATOM 704 O O . GLY A 1 87 ? 9.156 3.531 5.656 1 97.88 87 GLY A O 1
ATOM 705 N N . SER A 1 88 ? 10.109 3.238 3.717 1 96.5 88 SER A N 1
ATOM 706 C CA . SER A 1 88 ? 9.469 1.954 3.449 1 96.5 88 SER A CA 1
ATOM 707 C C . SER A 1 88 ? 10.078 0.845 4.301 1 96.5 88 SER A C 1
ATOM 709 O O . SER A 1 88 ? 11.234 0.936 4.715 1 96.5 88 SER A O 1
ATOM 711 N N . SER A 1 89 ? 9.258 -0.159 4.59 1 94.31 89 SER A N 1
ATOM 712 C CA . SER A 1 89 ? 9.789 -1.368 5.207 1 94.31 89 SER A CA 1
ATOM 713 C C . SER A 1 89 ? 10.508 -2.24 4.18 1 94.31 89 SER A C 1
ATOM 715 O O . SER A 1 89 ? 11.219 -3.18 4.543 1 94.31 89 SER A O 1
ATOM 717 N N . ILE A 1 90 ? 10.352 -1.97 2.914 1 94.31 90 ILE A N 1
ATOM 718 C CA . ILE A 1 90 ? 10.922 -2.748 1.818 1 94.31 90 ILE A CA 1
ATOM 719 C C . ILE A 1 90 ? 12.297 -2.189 1.448 1 94.31 90 ILE A C 1
ATOM 721 O O . ILE A 1 90 ? 12.398 -1.084 0.911 1 94.31 90 ILE A O 1
ATOM 725 N N . PRO A 1 91 ? 13.32 -2.922 1.562 1 92.38 91 PRO A N 1
ATOM 726 C CA . PRO A 1 91 ? 14.688 -2.42 1.356 1 92.38 91 PRO A CA 1
ATOM 727 C C . PRO A 1 91 ? 14.914 -1.902 -0.062 1 92.38 91 PRO A C 1
ATOM 729 O O . PRO A 1 91 ? 15.68 -0.952 -0.26 1 92.38 91 PRO A O 1
ATOM 732 N N . SER A 1 92 ? 14.234 -2.463 -0.993 1 94.12 92 SER A N 1
ATOM 733 C CA . SER A 1 92 ? 14.453 -2.08 -2.383 1 94.12 92 SER A CA 1
ATOM 734 C C . SER A 1 92 ? 13.75 -0.771 -2.719 1 94.12 92 SER A C 1
ATOM 736 O O . SER A 1 92 ? 13.82 -0.295 -3.854 1 94.12 92 SER A O 1
ATOM 738 N N . GLU A 1 93 ? 13.109 -0.109 -1.671 1 95.88 93 GLU A N 1
ATOM 739 C CA . GLU A 1 93 ? 12.406 1.152 -1.855 1 95.88 93 GLU A CA 1
ATOM 740 C C . GLU A 1 93 ? 13.062 2.277 -1.062 1 95.88 93 GLU A C 1
ATOM 742 O O . GLU A 1 93 ? 12.406 3.264 -0.716 1 95.88 93 GLU A O 1
ATOM 747 N N . ARG A 1 94 ? 14.312 2.145 -0.703 1 94.75 94 ARG A N 1
ATOM 748 C CA . ARG A 1 94 ? 14.953 3.076 0.222 1 94.75 94 ARG A CA 1
ATOM 749 C C . ARG A 1 94 ? 15.109 4.453 -0.411 1 94.75 94 ARG A C 1
ATOM 751 O O . ARG A 1 94 ? 15.32 5.445 0.292 1 94.75 94 ARG A O 1
ATOM 758 N N . HIS A 1 95 ? 15.086 4.535 -1.738 1 96.38 95 HIS A N 1
ATOM 759 C CA . HIS A 1 95 ? 15.258 5.797 -2.449 1 96.38 95 HIS A CA 1
ATOM 760 C C . HIS A 1 95 ? 13.953 6.59 -2.484 1 96.38 95 HIS A C 1
ATOM 762 O O . HIS A 1 95 ? 13.898 7.668 -3.08 1 96.38 95 HIS A O 1
ATOM 768 N N . ARG A 1 96 ? 12.898 6.074 -1.862 1 97.75 96 ARG A N 1
ATOM 769 C CA . ARG A 1 96 ? 11.578 6.699 -1.854 1 97.75 96 ARG A CA 1
ATOM 770 C C . ARG A 1 96 ? 11.07 6.895 -0.428 1 97.75 96 ARG A C 1
ATOM 772 O O . ARG A 1 96 ? 11.43 6.133 0.472 1 97.75 96 ARG A O 1
ATOM 779 N N . ALA A 1 97 ? 10.203 7.871 -0.227 1 98.25 97 ALA A N 1
ATOM 780 C CA . ALA A 1 97 ? 9.492 8.086 1.033 1 98.25 97 ALA A CA 1
ATOM 781 C C . ALA A 1 97 ? 8.023 8.406 0.789 1 98.25 97 ALA A C 1
ATOM 783 O O . ALA A 1 97 ? 7.66 8.914 -0.274 1 98.25 97 ALA A O 1
ATOM 784 N N . THR A 1 98 ? 7.246 8.062 1.734 1 98.69 98 THR A N 1
ATOM 785 C CA . THR A 1 98 ? 5.832 8.406 1.692 1 98.69 98 THR A CA 1
ATOM 786 C C . THR A 1 98 ? 5.543 9.609 2.59 1 98.69 98 THR A C 1
ATOM 788 O O . THR A 1 98 ? 6.09 9.719 3.688 1 98.69 98 THR A O 1
ATOM 791 N N . LEU A 1 99 ? 4.668 10.461 2.113 1 98.69 99 LEU A N 1
ATOM 792 C CA . LEU A 1 99 ? 4.375 11.719 2.801 1 98.69 99 LEU A CA 1
ATOM 793 C C . LEU A 1 99 ? 2.928 11.75 3.283 1 98.69 99 LEU A C 1
ATOM 795 O O . LEU A 1 99 ? 2.018 11.359 2.551 1 98.69 99 LEU A O 1
ATOM 799 N N . GLY A 1 100 ? 2.738 12.117 4.523 1 98.25 100 GLY A N 1
ATOM 800 C CA . GLY A 1 100 ? 1.455 12.492 5.09 1 98.25 100 GLY A CA 1
ATOM 801 C C . GLY A 1 100 ? 1.427 13.922 5.602 1 98.25 100 GLY A C 1
ATOM 802 O O . GLY A 1 100 ? 2.434 14.43 6.098 1 98.25 100 GLY A O 1
ATOM 803 N N . ILE A 1 101 ? 0.263 14.539 5.512 1 98.12 101 ILE A N 1
ATOM 804 C CA . ILE A 1 101 ? 0.155 15.93 5.957 1 98.12 101 ILE A CA 1
ATOM 805 C C . ILE A 1 101 ? -1.271 16.203 6.422 1 98.12 101 ILE A C 1
ATOM 807 O O . ILE A 1 101 ? -2.229 15.625 5.902 1 98.12 101 ILE A O 1
ATOM 811 N N . GLY A 1 102 ? -1.375 17.016 7.352 1 96.75 102 GLY A N 1
ATOM 812 C CA . GLY A 1 102 ? -2.654 17.5 7.848 1 96.75 102 GLY A CA 1
ATOM 813 C C . GLY A 1 102 ? -2.576 18.891 8.438 1 96.75 102 GLY A C 1
ATOM 814 O O . GLY A 1 102 ? -1.591 19.25 9.086 1 96.75 102 GLY A O 1
ATOM 815 N N . VAL A 1 103 ? -3.529 19.703 8.125 1 96.31 103 VAL A N 1
ATOM 816 C CA . VAL A 1 103 ? -3.709 21.031 8.688 1 96.31 103 VAL A CA 1
ATOM 817 C C . VAL A 1 103 ? -5.098 21.156 9.305 1 96.31 103 VAL A C 1
ATOM 819 O O . VAL A 1 103 ? -6.098 20.797 8.68 1 96.31 103 VAL A O 1
ATOM 822 N N . GLU A 1 104 ? -5.164 21.609 10.5 1 94.62 104 GLU A N 1
ATOM 823 C CA . GLU A 1 104 ? -6.465 21.797 11.133 1 94.62 104 GLU A CA 1
ATOM 824 C C . GLU A 1 104 ? -7.316 22.812 10.367 1 94.62 104 GLU A C 1
ATOM 826 O O . GLU A 1 104 ? -6.801 23.797 9.852 1 94.62 104 GLU A O 1
ATOM 831 N N . ALA A 1 105 ? -8.594 22.625 10.352 1 92.62 105 ALA A N 1
ATOM 832 C CA . ALA A 1 105 ? -9.555 23.328 9.5 1 92.62 105 ALA A CA 1
ATOM 833 C C . ALA A 1 105 ? -9.484 24.828 9.719 1 92.62 105 ALA A C 1
ATOM 835 O O . ALA A 1 105 ? -9.562 25.609 8.766 1 92.62 105 ALA A O 1
ATOM 836 N N . GLY A 1 106 ? -9.328 25.281 10.883 1 91.25 106 GLY A N 1
ATOM 837 C CA . GLY A 1 106 ? -9.297 26.703 11.203 1 91.25 106 GLY A CA 1
ATOM 838 C C . GLY A 1 106 ? -8.094 27.422 10.625 1 91.25 106 GLY A C 1
ATOM 839 O O . GLY A 1 106 ? -8.031 28.656 10.633 1 91.25 106 GLY A O 1
ATOM 840 N N . PHE A 1 107 ? -7.152 26.672 9.984 1 93.38 107 PHE A N 1
ATOM 841 C CA . PHE A 1 107 ? -5.895 27.266 9.531 1 93.38 107 PHE A CA 1
ATOM 842 C C . PHE A 1 107 ? -5.664 26.984 8.055 1 93.38 107 PHE A C 1
ATOM 844 O O . PHE A 1 107 ? -4.539 27.078 7.566 1 93.38 107 PHE A O 1
ATOM 851 N N . TYR A 1 108 ? -6.723 26.625 7.359 1 90.88 108 TYR A N 1
ATOM 852 C CA . TYR A 1 108 ? -6.645 26.406 5.918 1 90.88 108 TYR A CA 1
ATOM 853 C C . TYR A 1 108 ? -6.379 27.703 5.18 1 90.88 108 TYR A C 1
ATOM 855 O O . TYR A 1 108 ? -6.668 28.797 5.695 1 90.88 108 TYR A O 1
ATOM 863 N N . ARG A 1 109 ? -5.758 27.562 4.059 1 91.44 109 ARG A N 1
ATOM 864 C CA . ARG A 1 109 ? -5.566 28.641 3.109 1 91.44 109 ARG A CA 1
ATOM 865 C C . ARG A 1 109 ? -4.699 29.75 3.709 1 91.44 109 ARG A C 1
ATOM 867 O O . ARG A 1 109 ? -4.965 30.938 3.508 1 91.44 109 ARG A O 1
ATOM 874 N N . LYS A 1 110 ? -3.828 29.375 4.555 1 92.75 110 LYS A N 1
ATOM 875 C CA . LYS A 1 110 ? -2.893 30.312 5.168 1 92.75 110 LYS A CA 1
ATOM 876 C C . LYS A 1 110 ? -1.456 30 4.762 1 92.75 110 LYS A C 1
ATOM 878 O O . LYS A 1 110 ? -0.511 30.531 5.348 1 92.75 110 LYS A O 1
ATOM 883 N N . GLY A 1 111 ? -1.347 29.078 3.848 1 95.06 111 GLY A N 1
ATOM 884 C CA . GLY A 1 111 ? -0.026 28.75 3.33 1 95.06 111 GLY A CA 1
ATOM 885 C C . GLY A 1 111 ? 0.722 27.75 4.184 1 95.06 111 GLY A C 1
ATOM 886 O O . GLY A 1 111 ? 1.868 27.406 3.887 1 95.06 111 GLY A O 1
ATOM 887 N N . ILE A 1 112 ? 0.144 27.219 5.207 1 96.62 112 ILE A N 1
ATOM 888 C CA . ILE A 1 112 ? 0.778 26.328 6.172 1 96.62 112 ILE A CA 1
ATOM 889 C C . ILE A 1 112 ? 1.153 25.016 5.488 1 96.62 112 ILE A C 1
ATOM 891 O O . ILE A 1 112 ? 2.264 24.516 5.672 1 96.62 112 ILE A O 1
ATOM 895 N N . GLY A 1 113 ? 0.243 24.5 4.699 1 97.25 113 GLY A N 1
ATOM 896 C CA . GLY A 1 113 ? 0.536 23.266 3.973 1 97.25 113 GLY A CA 1
ATOM 897 C C . GLY A 1 113 ? 1.739 23.391 3.057 1 97.25 113 GLY A C 1
ATOM 898 O O . GLY A 1 113 ? 2.611 22.516 3.051 1 97.25 113 GLY A O 1
ATOM 899 N N . ARG A 1 114 ? 1.746 24.453 2.352 1 97.38 114 ARG A N 1
ATOM 900 C CA . ARG A 1 114 ? 2.855 24.688 1.435 1 97.38 114 ARG A CA 1
ATOM 901 C C . ARG A 1 114 ? 4.176 24.797 2.189 1 97.38 114 ARG A C 1
ATOM 903 O O . ARG A 1 114 ? 5.191 24.234 1.759 1 97.38 114 ARG A O 1
ATOM 910 N N . MET A 1 115 ? 4.164 25.5 3.264 1 97.06 115 MET A N 1
ATOM 911 C CA . MET A 1 115 ? 5.359 25.672 4.09 1 97.06 115 MET A CA 1
ATOM 912 C C . MET A 1 115 ? 5.891 24.312 4.551 1 97.06 115 MET A C 1
ATOM 914 O O . MET A 1 115 ? 7.09 24.047 4.445 1 97.06 115 MET A O 1
ATOM 918 N N . LEU A 1 116 ? 5.047 23.469 5.031 1 98.12 116 LEU A N 1
ATOM 919 C CA . LEU A 1 116 ? 5.43 22.141 5.492 1 98.12 116 LEU A CA 1
ATOM 920 C C . LEU A 1 116 ? 5.957 21.297 4.336 1 98.12 116 LEU A C 1
ATOM 922 O O . LEU A 1 116 ?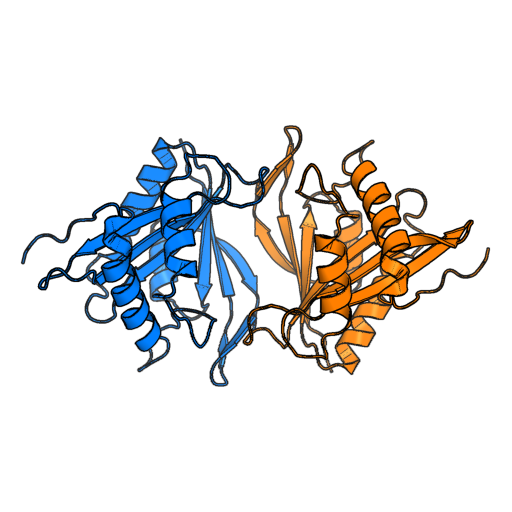 6.969 20.594 4.477 1 98.12 116 LEU A O 1
ATOM 926 N N . MET A 1 117 ? 5.293 21.359 3.223 1 98.38 117 MET A N 1
ATOM 927 C CA . MET A 1 117 ? 5.691 20.594 2.045 1 98.38 117 MET A CA 1
ATOM 928 C C . MET A 1 117 ? 7.09 20.984 1.582 1 98.38 117 MET A C 1
ATOM 930 O O . MET A 1 117 ? 7.906 20.125 1.257 1 98.38 117 MET A O 1
ATOM 934 N N . LEU A 1 118 ? 7.344 22.234 1.557 1 97.81 118 LEU A N 1
ATOM 935 C CA . LEU A 1 118 ? 8.648 22.719 1.118 1 97.81 118 LEU A CA 1
ATOM 936 C C . LEU A 1 118 ? 9.75 22.25 2.061 1 97.81 118 LEU A C 1
ATOM 938 O O . LEU A 1 118 ? 10.844 21.906 1.617 1 97.81 118 LEU A O 1
ATOM 942 N N . GLU A 1 119 ? 9.453 22.219 3.326 1 97.25 119 GLU A N 1
ATOM 943 C CA . GLU A 1 119 ? 10.406 21.688 4.301 1 97.25 119 GLU A CA 1
ATOM 944 C C . GLU A 1 119 ? 10.719 20.219 4.023 1 97.25 119 GLU A C 1
ATOM 946 O O . GLU A 1 119 ? 11.883 19.812 4.031 1 97.25 119 GLU A O 1
ATOM 951 N N . ALA A 1 120 ? 9.703 19.453 3.787 1 97.56 120 ALA A N 1
ATOM 952 C CA . ALA A 1 120 ? 9.859 18.016 3.525 1 97.56 120 ALA A CA 1
ATOM 953 C C . ALA A 1 120 ? 10.648 17.781 2.24 1 97.56 120 ALA A C 1
ATOM 955 O O . ALA A 1 120 ? 11.508 16.891 2.186 1 97.56 120 ALA A O 1
ATOM 956 N N . ILE A 1 121 ? 10.367 18.516 1.216 1 97.88 121 ILE A N 1
ATOM 957 C CA . ILE A 1 121 ? 11.031 18.375 -0.074 1 97.88 121 ILE A CA 1
ATOM 958 C C . ILE A 1 121 ? 12.516 18.734 0.073 1 97.88 121 ILE A C 1
ATOM 960 O O . ILE A 1 121 ? 13.375 18.031 -0.456 1 97.88 121 ILE A O 1
ATOM 964 N N . GLU A 1 122 ? 12.812 19.797 0.805 1 97.19 122 GLU A N 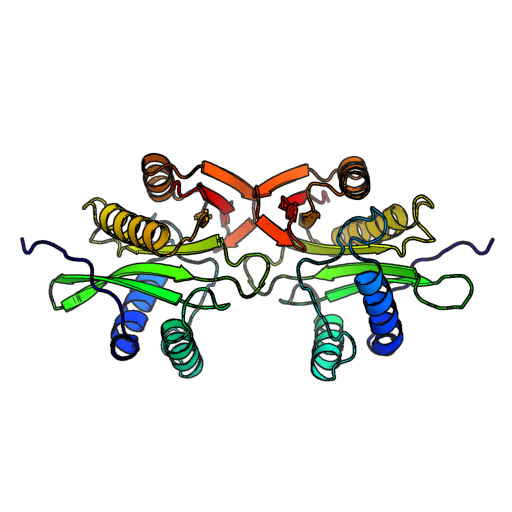1
ATOM 965 C CA . GLU A 1 122 ? 14.203 20.188 1.06 1 97.19 122 GLU A CA 1
ATOM 966 C C . GLU A 1 122 ? 14.938 19.094 1.835 1 97.19 122 GLU A C 1
ATOM 968 O O . GLU A 1 122 ? 16.094 18.766 1.525 1 97.19 122 GLU A O 1
ATOM 973 N N . PHE A 1 123 ? 14.32 18.594 2.846 1 97.62 123 PHE A N 1
ATOM 974 C CA . PHE A 1 123 ? 14.891 17.5 3.611 1 97.62 123 PHE A CA 1
ATOM 975 C C . PHE A 1 123 ? 15.234 16.328 2.699 1 97.62 123 PHE A C 1
ATOM 977 O O . PHE A 1 123 ? 16.328 15.766 2.781 1 97.62 123 PHE A O 1
ATOM 984 N N . ALA A 1 124 ? 14.242 15.945 1.856 1 97.31 124 ALA A N 1
ATOM 985 C CA . ALA A 1 124 ? 14.438 14.836 0.926 1 97.31 124 ALA A CA 1
ATOM 986 C C . ALA A 1 124 ? 15.641 15.086 0.026 1 97.31 124 ALA A C 1
ATOM 988 O O . ALA A 1 124 ? 16.469 14.188 -0.175 1 97.31 124 ALA A O 1
ATOM 989 N N . ARG A 1 125 ? 15.75 16.25 -0.496 1 96.38 125 ARG A N 1
ATOM 990 C CA . ARG A 1 125 ? 16.859 16.625 -1.373 1 96.38 125 ARG A CA 1
ATOM 991 C C . ARG A 1 125 ? 18.203 16.453 -0.67 1 96.38 125 ARG A C 1
ATOM 993 O O . ARG A 1 125 ? 19.141 15.898 -1.244 1 96.38 125 ARG A O 1
ATOM 1000 N N . HIS A 1 126 ? 18.281 16.797 0.548 1 96.19 126 HIS A N 1
ATOM 1001 C CA . HIS A 1 126 ? 19.531 16.781 1.308 1 96.19 126 HIS A CA 1
ATOM 1002 C C . HIS A 1 126 ? 19.891 15.367 1.753 1 96.19 126 HIS A C 1
ATOM 1004 O O . HIS A 1 126 ? 21.031 15.102 2.121 1 96.19 126 HIS A O 1
ATOM 1010 N N . ASN A 1 127 ? 18.922 14.484 1.77 1 95.75 127 ASN A N 1
ATOM 1011 C CA . ASN A 1 127 ? 19.156 13.148 2.293 1 95.75 127 ASN A CA 1
ATOM 1012 C C . ASN A 1 127 ? 19.047 12.086 1.2 1 95.75 127 ASN A C 1
ATOM 1014 O O . ASN A 1 127 ? 18.812 10.914 1.491 1 95.75 127 ASN A O 1
ATOM 1018 N N . HIS A 1 128 ? 19.031 12.508 -0.024 1 91.38 128 HIS A N 1
ATOM 1019 C CA . HIS A 1 128 ? 19.125 11.656 -1.205 1 91.38 128 HIS A CA 1
ATOM 1020 C C . HIS A 1 128 ? 17.891 10.781 -1.356 1 91.38 128 HIS A C 1
ATOM 1022 O O . HIS A 1 128 ? 18 9.617 -1.738 1 91.38 128 HIS A O 1
ATOM 1028 N N . ILE A 1 129 ? 16.812 11.195 -0.812 1 96.94 129 ILE A N 1
ATOM 1029 C CA . ILE A 1 129 ? 15.516 10.656 -1.18 1 96.94 129 ILE A CA 1
ATOM 1030 C C . ILE A 1 129 ? 15.117 11.156 -2.566 1 96.94 129 ILE A C 1
ATOM 1032 O O . ILE A 1 129 ? 15 12.367 -2.783 1 96.94 129 ILE A O 1
ATOM 1036 N N . GLU A 1 130 ? 14.891 10.273 -3.469 1 97.88 130 GLU A N 1
ATOM 1037 C CA . GLU A 1 130 ? 14.758 10.672 -4.867 1 97.88 130 GLU A CA 1
ATOM 1038 C C . GLU A 1 130 ? 13.289 10.789 -5.266 1 97.88 130 GLU A C 1
ATOM 1040 O O . GLU A 1 130 ? 12.969 11.43 -6.273 1 97.88 130 GLU A O 1
ATOM 1045 N N . TRP A 1 131 ? 12.422 10.094 -4.48 1 98.38 131 TRP A N 1
ATOM 1046 C CA . TRP A 1 131 ? 10.992 10.141 -4.758 1 98.38 131 TRP A CA 1
ATOM 1047 C C . TRP A 1 131 ? 10.195 10.383 -3.479 1 98.38 131 TRP A C 1
ATOM 1049 O O . TRP A 1 131 ? 10.5 9.805 -2.434 1 98.38 131 TRP A O 1
ATOM 1059 N N . ILE A 1 132 ? 9.195 11.195 -3.547 1 98.75 132 ILE A N 1
ATOM 1060 C CA . ILE A 1 132 ? 8.195 11.328 -2.494 1 98.75 132 ILE A CA 1
ATOM 1061 C C . ILE A 1 132 ? 6.82 10.93 -3.031 1 98.75 132 ILE A C 1
ATOM 1063 O O . ILE A 1 132 ? 6.359 11.469 -4.043 1 98.75 132 ILE A O 1
ATOM 1067 N N . ASP A 1 133 ? 6.25 9.969 -2.416 1 98.81 133 ASP A N 1
ATOM 1068 C CA . ASP A 1 133 ? 4.918 9.492 -2.775 1 98.81 133 ASP A CA 1
ATOM 1069 C C . ASP A 1 133 ? 3.883 9.938 -1.745 1 98.81 133 ASP A C 1
ATOM 1071 O O . ASP A 1 133 ? 4.211 10.141 -0.574 1 98.81 133 ASP A O 1
ATOM 1075 N N . LEU A 1 134 ? 2.682 10.062 -2.17 1 98.69 134 LEU A N 1
ATOM 1076 C CA . LEU A 1 134 ? 1.579 10.305 -1.243 1 98.69 134 LEU A CA 1
ATOM 1077 C C . LEU A 1 134 ? 0.262 9.797 -1.823 1 98.69 134 LEU A C 1
ATOM 1079 O O . LEU A 1 134 ? 0.188 9.469 -3.01 1 98.69 134 LEU A O 1
ATOM 1083 N N . SER A 1 135 ? -0.684 9.641 -0.999 1 98.25 135 SER A N 1
ATOM 1084 C CA . SER A 1 135 ? -2.062 9.336 -1.368 1 98.25 135 SER A CA 1
ATOM 1085 C C . SER A 1 135 ? -3.016 10.43 -0.891 1 98.25 135 SER A C 1
ATOM 1087 O O . SER A 1 135 ? -2.787 11.047 0.152 1 98.25 135 SER A O 1
ATOM 1089 N N . VAL A 1 136 ? -4.055 10.656 -1.656 1 98.25 136 VAL A N 1
ATOM 1090 C CA . VAL A 1 136 ? -5.02 11.703 -1.348 1 98.25 136 VAL A CA 1
ATOM 1091 C C . VAL A 1 136 ? -6.406 11.289 -1.83 1 98.25 136 VAL A C 1
ATOM 1093 O O . VAL A 1 136 ? -6.547 10.703 -2.904 1 98.25 136 VAL A O 1
ATOM 1096 N N . PHE A 1 137 ? -7.363 11.609 -1.015 1 96.81 137 PHE A N 1
ATOM 1097 C CA . PHE A 1 137 ? -8.734 11.352 -1.421 1 96.81 137 PHE A CA 1
ATOM 1098 C C . PHE A 1 137 ? -9.102 12.148 -2.664 1 96.81 137 PHE A C 1
ATOM 1100 O O . PHE A 1 137 ? -8.773 13.336 -2.76 1 96.81 137 PHE A O 1
ATOM 1107 N N . GLY A 1 138 ? -9.766 11.531 -3.576 1 96.38 138 GLY A N 1
ATOM 1108 C CA . GLY A 1 138 ? -10.016 12.094 -4.895 1 96.38 138 GLY A CA 1
ATOM 1109 C C . GLY A 1 138 ? -10.797 13.391 -4.852 1 96.38 138 GLY A C 1
ATOM 1110 O O . GLY A 1 138 ? -10.758 14.18 -5.801 1 96.38 138 GLY A O 1
ATOM 1111 N N . ASP A 1 139 ? -11.5 13.625 -3.805 1 93.25 139 ASP A N 1
ATOM 1112 C CA . ASP A 1 139 ? -12.336 14.82 -3.719 1 93.25 139 ASP A CA 1
ATOM 1113 C C . ASP A 1 139 ? -11.617 15.938 -2.965 1 93.25 139 ASP A C 1
ATOM 1115 O O . ASP A 1 139 ? -12.172 17.016 -2.777 1 93.25 139 ASP A O 1
ATOM 1119 N N . ASN A 1 140 ? -10.43 15.656 -2.494 1 94.94 140 ASN A N 1
ATOM 1120 C CA . ASN A 1 140 ? -9.641 16.688 -1.833 1 94.94 140 ASN A CA 1
ATOM 1121 C C . ASN A 1 140 ? -8.93 17.578 -2.844 1 94.94 140 ASN A C 1
ATOM 1123 O O . ASN A 1 140 ? -7.703 17.562 -2.936 1 94.94 140 ASN A O 1
ATOM 1127 N N . HIS A 1 141 ? -9.664 18.391 -3.484 1 95.25 141 HIS A N 1
ATOM 1128 C CA . HIS A 1 141 ? -9.172 19.188 -4.602 1 95.25 141 HIS A CA 1
ATOM 1129 C C . HIS A 1 141 ? -8.133 20.203 -4.133 1 95.25 141 HIS A C 1
ATOM 1131 O O . HIS A 1 141 ? -7.188 20.516 -4.859 1 95.25 141 HIS A O 1
ATOM 1137 N N . ALA A 1 142 ? -8.352 20.703 -2.949 1 94.88 142 ALA A N 1
ATOM 1138 C CA . ALA A 1 142 ? -7.41 21.688 -2.414 1 94.88 142 ALA A CA 1
ATOM 1139 C C . ALA A 1 142 ? -6.027 21.062 -2.232 1 94.88 142 ALA A C 1
ATOM 1141 O O . ALA A 1 142 ? -5.02 21.656 -2.639 1 94.88 142 ALA A O 1
ATOM 1142 N N . ALA A 1 143 ? -5.938 19.922 -1.629 1 97.12 143 ALA A N 1
ATOM 1143 C CA . ALA A 1 143 ? -4.664 19.234 -1.429 1 97.12 143 ALA A CA 1
ATOM 1144 C C . ALA A 1 143 ? -4.023 18.875 -2.764 1 97.12 143 ALA A C 1
ATOM 1146 O O . ALA A 1 143 ? -2.824 19.078 -2.965 1 97.12 143 ALA A O 1
ATOM 1147 N N . ILE A 1 144 ? -4.832 18.328 -3.672 1 98.12 144 ILE A N 1
ATOM 1148 C CA . ILE A 1 144 ? -4.348 17.953 -4.996 1 98.12 144 ILE A CA 1
ATOM 1149 C C . ILE A 1 144 ? -3.748 19.172 -5.691 1 98.12 144 ILE A C 1
ATOM 1151 O O . ILE A 1 144 ? -2.676 19.078 -6.293 1 98.12 144 ILE A O 1
ATOM 1155 N N . GLY A 1 145 ? -4.469 20.297 -5.633 1 98.06 145 GLY A N 1
ATOM 1156 C CA . GLY A 1 145 ? -3.947 21.531 -6.195 1 98.06 145 GLY A CA 1
ATOM 1157 C C . GLY A 1 145 ? -2.605 21.922 -5.617 1 98.06 145 GLY A C 1
ATOM 1158 O O . GLY A 1 145 ? -1.7 22.328 -6.352 1 98.06 145 GLY A O 1
ATOM 1159 N N . LEU A 1 146 ? -2.486 21.844 -4.324 1 98.06 146 LEU A N 1
ATOM 1160 C CA . LEU A 1 146 ? -1.227 22.156 -3.654 1 98.06 146 LEU A CA 1
ATOM 1161 C C . LEU A 1 146 ? -0.111 21.234 -4.152 1 98.06 146 LEU A C 1
ATOM 1163 O O . LEU A 1 146 ? 0.969 21.703 -4.516 1 98.06 146 LEU A O 1
ATOM 1167 N N . TYR A 1 147 ? -0.372 19.906 -4.164 1 98.69 147 TYR A N 1
ATOM 1168 C CA . TYR A 1 147 ? 0.637 18.938 -4.578 1 98.69 147 TYR A CA 1
ATOM 1169 C C . TYR A 1 147 ? 1.081 19.188 -6.012 1 98.69 147 TYR A C 1
ATOM 1171 O O . TYR A 1 147 ? 2.277 19.172 -6.309 1 98.69 147 TYR A O 1
ATOM 1179 N N . ARG A 1 148 ? 0.13 19.453 -6.879 1 98.75 148 ARG A N 1
ATOM 1180 C CA . ARG A 1 148 ? 0.444 19.734 -8.273 1 98.75 148 ARG A CA 1
ATOM 1181 C C . ARG A 1 148 ? 1.296 21 -8.398 1 98.75 148 ARG A C 1
ATOM 1183 O O . ARG A 1 148 ? 2.24 21.047 -9.188 1 98.75 148 ARG A O 1
ATOM 1190 N N . SER A 1 149 ? 0.945 22 -7.68 1 98.56 149 SER A N 1
ATOM 1191 C CA . SER A 1 149 ? 1.684 23.266 -7.723 1 98.56 149 SER A CA 1
ATOM 1192 C C . SER A 1 149 ? 3.135 23.062 -7.297 1 98.56 149 SER A C 1
ATOM 1194 O O . SER A 1 149 ? 3.998 23.891 -7.617 1 98.56 149 SER A O 1
ATOM 1196 N N . LEU A 1 150 ? 3.412 22.016 -6.605 1 98.38 150 LEU A N 1
ATOM 1197 C CA . LEU A 1 150 ? 4.758 21.75 -6.109 1 98.38 150 LEU A CA 1
ATOM 1198 C C . LEU A 1 150 ? 5.457 20.719 -6.977 1 98.38 150 LEU A C 1
ATOM 1200 O O . LEU A 1 150 ? 6.559 20.266 -6.652 1 98.38 150 LEU A O 1
ATOM 1204 N N . GLY A 1 151 ? 4.785 20.234 -8.008 1 98.38 151 GLY A N 1
ATOM 1205 C CA . GLY A 1 151 ? 5.43 19.391 -9 1 98.38 151 GLY A CA 1
ATOM 1206 C C . GLY A 1 151 ? 5.031 17.938 -8.883 1 98.38 151 GLY A C 1
ATOM 1207 O O . GLY A 1 151 ? 5.504 17.094 -9.656 1 98.38 151 GLY A O 1
ATOM 1208 N N . PHE A 1 152 ? 4.145 17.609 -7.926 1 98.81 152 PHE A N 1
ATOM 1209 C CA . PHE A 1 152 ? 3.646 16.25 -7.848 1 98.81 152 PHE A CA 1
ATOM 1210 C C . PHE A 1 152 ? 2.793 15.906 -9.07 1 98.81 152 PHE A C 1
ATOM 1212 O O . PHE A 1 152 ? 2.033 16.75 -9.547 1 98.81 152 PHE A O 1
ATOM 1219 N N . GLU A 1 153 ? 2.891 14.648 -9.5 1 98.69 153 GLU A N 1
ATOM 1220 C CA . GLU A 1 153 ? 2.09 14.133 -10.602 1 98.69 153 GLU A CA 1
ATOM 1221 C C . GLU A 1 153 ? 1.263 12.93 -10.172 1 98.69 153 GLU A C 1
ATOM 1223 O O . GLU A 1 153 ? 1.675 12.172 -9.297 1 98.69 153 GLU A O 1
ATOM 1228 N N . GLU A 1 154 ? 0.119 12.758 -10.758 1 98.62 154 GLU A N 1
ATOM 1229 C CA . GLU A 1 154 ? -0.687 11.57 -10.492 1 98.62 154 GLU A CA 1
ATOM 1230 C C . GLU A 1 154 ? 0.004 10.305 -11 1 98.62 154 GLU A C 1
ATOM 1232 O O . GLU A 1 154 ? 0.407 10.234 -12.164 1 98.62 154 GLU A O 1
ATOM 1237 N N . ALA A 1 155 ? 0.211 9.398 -10.117 1 98.69 155 ALA A N 1
ATOM 1238 C CA . ALA A 1 155 ? 0.823 8.117 -10.445 1 98.69 155 ALA A CA 1
ATOM 1239 C C . ALA A 1 155 ? -0.233 7.023 -10.578 1 98.69 155 ALA A C 1
ATOM 1241 O O . ALA A 1 155 ? 0.041 5.949 -11.117 1 98.69 155 ALA A O 1
ATOM 1242 N N . GLY A 1 156 ? -1.39 7.324 -10.07 1 98.62 156 GLY A N 1
ATOM 1243 C CA . GLY A 1 156 ? -2.461 6.348 -10.188 1 98.62 156 GLY A CA 1
ATOM 1244 C C . GLY A 1 156 ? -3.738 6.773 -9.492 1 98.62 156 GLY A C 1
ATOM 1245 O O . GLY A 1 156 ? -3.732 7.719 -8.703 1 98.62 156 GLY A O 1
ATOM 1246 N N . ARG A 1 157 ? -4.777 6.051 -9.828 1 98.44 157 ARG A N 1
ATOM 1247 C CA . ARG A 1 157 ? -6.094 6.273 -9.242 1 98.44 157 ARG A CA 1
ATOM 1248 C C . ARG A 1 157 ? -6.844 4.957 -9.07 1 98.44 157 ARG A C 1
ATOM 1250 O O . ARG A 1 157 ? -6.902 4.145 -10 1 98.44 157 ARG A O 1
ATOM 1257 N N . ARG A 1 158 ? -7.297 4.723 -7.914 1 98.25 158 ARG A N 1
ATOM 1258 C CA . ARG A 1 158 ? -8.219 3.625 -7.637 1 98.25 158 ARG A CA 1
ATOM 1259 C C . ARG A 1 158 ? -9.633 4.148 -7.406 1 98.25 158 ARG A C 1
ATOM 1261 O O . ARG A 1 158 ? -9.914 4.762 -6.375 1 98.25 158 ARG A O 1
ATOM 1268 N N . TYR A 1 159 ? -10.438 3.881 -8.32 1 97.94 159 TYR A N 1
ATOM 1269 C CA . TYR A 1 159 ? -11.836 4.293 -8.211 1 97.94 159 TYR A CA 1
ATOM 1270 C C . TYR A 1 159 ? -12.555 3.494 -7.133 1 97.94 159 TYR A C 1
ATOM 1272 O O . TYR A 1 159 ? -12.289 2.303 -6.957 1 97.94 159 TYR A O 1
ATOM 1280 N N . ASP A 1 160 ? -13.414 4.156 -6.363 1 97.69 160 ASP A N 1
ATOM 1281 C CA . ASP A 1 160 ? -14.219 3.496 -5.34 1 97.69 160 ASP A CA 1
ATOM 1282 C C . ASP A 1 160 ? -13.336 2.717 -4.367 1 97.69 160 ASP A C 1
ATOM 1284 O O . ASP A 1 160 ? -13.664 1.587 -3.994 1 97.69 160 ASP A O 1
ATOM 1288 N N . ARG A 1 161 ? -12.203 3.299 -4.004 1 97.88 161 ARG A N 1
ATOM 1289 C CA . ARG A 1 161 ? -11.266 2.607 -3.115 1 97.88 161 ARG A CA 1
ATOM 1290 C C . ARG A 1 161 ? -11.859 2.445 -1.72 1 97.88 161 ARG A C 1
ATOM 1292 O O . ARG A 1 161 ? -11.789 1.364 -1.132 1 97.88 161 ARG A O 1
ATOM 1299 N N . PHE A 1 162 ? -12.461 3.539 -1.291 1 96.69 162 PHE A N 1
ATOM 1300 C CA . PHE A 1 162 ? -12.992 3.514 0.066 1 96.69 162 PHE A CA 1
ATOM 1301 C C . PHE A 1 162 ? -14.492 3.799 0.065 1 96.69 162 PHE A C 1
ATOM 1303 O O . PHE A 1 162 ? -14.977 4.602 -0.738 1 96.69 162 PHE A O 1
ATOM 1310 N N . ARG A 1 163 ? -15.227 3.174 0.89 1 95.19 163 ARG A N 1
ATOM 1311 C CA . ARG A 1 163 ? -16.625 3.479 1.174 1 95.19 163 ARG A CA 1
ATOM 1312 C C . ARG A 1 163 ? -16.812 3.869 2.637 1 95.19 163 ARG A C 1
ATOM 1314 O O . ARG A 1 163 ? -16.766 3.014 3.523 1 95.19 163 ARG A O 1
ATOM 1321 N N . ILE A 1 164 ? -16.938 5.117 2.877 1 91.75 164 ILE A N 1
ATOM 1322 C CA . ILE A 1 164 ? -16.984 5.723 4.203 1 91.75 164 ILE A CA 1
ATOM 1323 C C . ILE A 1 164 ? -18.281 6.488 4.375 1 91.75 164 ILE A C 1
ATOM 1325 O O . ILE A 1 164 ? -18.594 7.387 3.586 1 91.75 164 ILE A O 1
ATOM 1329 N N . SER A 1 165 ? -19.062 6.148 5.398 1 87.38 165 SER A N 1
ATOM 1330 C CA . SER A 1 165 ? -20.312 6.824 5.703 1 87.38 165 SER A CA 1
ATOM 1331 C C . SER A 1 165 ? -21.203 6.91 4.469 1 87.38 165 SER A C 1
ATOM 1333 O O . SER A 1 165 ? -21.734 7.977 4.148 1 87.38 165 SER A O 1
ATOM 1335 N N . GLY A 1 166 ? -21.188 5.812 3.695 1 88 166 GLY A N 1
ATOM 1336 C CA . GLY A 1 166 ? -22.078 5.703 2.553 1 88 166 GLY A CA 1
ATOM 1337 C C . GLY A 1 166 ? -21.531 6.371 1.303 1 88 166 GLY A C 1
ATOM 1338 O O . GLY A 1 166 ? -22.188 6.375 0.259 1 88 166 GLY A O 1
ATOM 1339 N N . ARG A 1 167 ? -20.375 6.879 1.402 1 90.75 167 ARG A N 1
ATOM 1340 C CA . ARG A 1 167 ? -19.766 7.551 0.263 1 90.75 167 ARG A CA 1
ATOM 1341 C C . ARG A 1 167 ? -18.672 6.676 -0.365 1 90.75 167 ARG A C 1
ATOM 1343 O O . ARG A 1 167 ? -17.906 6.035 0.345 1 90.75 167 ARG A O 1
ATOM 1350 N N . SER A 1 168 ? -18.734 6.633 -1.701 1 95.81 168 SER A N 1
ATOM 1351 C CA . SER A 1 168 ? -17.641 6.043 -2.473 1 95.81 168 SER A CA 1
ATOM 1352 C C . SER A 1 168 ? -16.578 7.086 -2.814 1 95.81 168 SER A C 1
ATOM 1354 O O . SER A 1 168 ? -16.891 8.117 -3.41 1 95.81 168 SER A O 1
ATOM 1356 N N . VAL A 1 169 ? -15.359 6.797 -2.422 1 95.69 169 VAL A N 1
ATOM 1357 C CA . VAL A 1 169 ? -14.312 7.793 -2.621 1 95.69 169 VAL A CA 1
ATOM 1358 C C . VAL A 1 169 ? -13.125 7.152 -3.344 1 95.69 169 VAL A C 1
ATOM 1360 O O . VAL A 1 169 ? -12.727 6.027 -3.027 1 95.69 169 VAL A O 1
ATOM 1363 N N . ASP A 1 170 ? -12.617 7.891 -4.305 1 97.88 170 ASP A N 1
ATOM 1364 C CA . ASP A 1 170 ? -11.414 7.469 -5.016 1 97.88 170 ASP A CA 1
ATOM 1365 C C . ASP A 1 170 ? -10.156 7.758 -4.199 1 97.88 170 ASP A C 1
ATOM 1367 O O . ASP A 1 170 ? -10.164 8.633 -3.33 1 97.88 170 ASP A O 1
ATOM 1371 N N . ASP A 1 171 ? -9.188 6.996 -4.426 1 98.19 171 ASP A N 1
ATOM 1372 C CA . ASP A 1 171 ? -7.848 7.246 -3.902 1 98.19 171 ASP A CA 1
ATOM 1373 C C . ASP A 1 171 ? -6.867 7.578 -5.027 1 98.19 171 ASP A C 1
ATOM 1375 O O . ASP A 1 171 ? -6.746 6.824 -5.992 1 98.19 171 ASP A O 1
ATOM 1379 N N . ILE A 1 172 ? -6.215 8.672 -4.938 1 98.69 172 ILE A N 1
ATOM 1380 C CA . ILE A 1 172 ? -5.227 9.102 -5.926 1 98.69 172 ILE A CA 1
ATOM 1381 C C . ILE A 1 172 ? -3.824 9.008 -5.324 1 98.69 172 ILE A C 1
ATOM 1383 O O . ILE A 1 172 ? -3.576 9.516 -4.23 1 98.69 172 ILE A O 1
ATOM 1387 N N . THR A 1 173 ? -2.922 8.344 -5.98 1 98.75 173 THR A N 1
ATOM 1388 C CA . THR A 1 173 ? -1.505 8.328 -5.637 1 98.75 173 THR A CA 1
ATOM 1389 C C . THR A 1 173 ? -0.741 9.375 -6.445 1 98.75 173 THR A C 1
ATOM 1391 O O . THR A 1 173 ? -0.917 9.469 -7.664 1 98.75 173 THR A O 1
ATOM 1394 N N . MET A 1 174 ? 0.031 10.164 -5.785 1 98.88 174 MET A N 1
ATOM 1395 C CA . MET A 1 174 ? 0.869 11.164 -6.441 1 98.88 174 MET A CA 1
ATOM 1396 C C . MET A 1 174 ? 2.336 10.977 -6.066 1 98.88 174 MET A C 1
ATOM 1398 O O . MET A 1 174 ? 2.643 10.406 -5.016 1 98.88 174 MET A O 1
ATOM 1402 N N . THR A 1 175 ? 3.162 11.406 -6.969 1 98.81 175 THR A N 1
ATOM 1403 C CA . THR A 1 175 ? 4.594 11.234 -6.75 1 98.81 175 THR A CA 1
ATOM 1404 C C . THR A 1 175 ? 5.363 12.461 -7.23 1 98.81 175 THR A C 1
ATOM 1406 O O . THR A 1 175 ? 4.914 13.172 -8.133 1 98.81 175 THR A O 1
ATOM 1409 N N . LEU A 1 176 ? 6.418 12.758 -6.578 1 98.75 176 LEU A N 1
ATOM 1410 C CA . LEU A 1 176 ? 7.359 13.812 -6.938 1 98.75 176 LEU A CA 1
ATOM 1411 C C . LEU A 1 176 ? 8.773 13.258 -7.094 1 98.75 176 LEU A C 1
ATOM 1413 O O . LEU A 1 176 ? 9.297 12.625 -6.176 1 98.75 176 LEU A O 1
ATOM 1417 N N . ARG A 1 177 ? 9.328 13.336 -8.195 1 98.19 177 ARG A N 1
ATOM 1418 C CA . ARG A 1 177 ? 10.75 13.047 -8.367 1 98.19 177 ARG A CA 1
ATOM 1419 C C . ARG A 1 177 ? 11.609 14.227 -7.914 1 98.19 177 ARG A C 1
ATOM 1421 O O . ARG A 1 177 ? 11.484 15.328 -8.445 1 98.19 177 ARG A O 1
ATOM 1428 N N . ILE A 1 178 ? 12.398 13.914 -6.918 1 95.69 178 ILE A N 1
ATOM 1429 C CA . ILE A 1 178 ? 13.266 14.953 -6.371 1 95.69 178 ILE A CA 1
ATOM 1430 C C . ILE A 1 178 ? 14.539 15.047 -7.203 1 95.69 178 ILE A C 1
ATOM 1432 O O . ILE A 1 178 ? 15.234 14.047 -7.41 1 95.69 178 ILE A O 1
ATOM 1436 N N . LYS A 1 179 ? 14.773 16 -7.898 1 78.12 179 LYS A N 1
ATOM 1437 C CA . LYS A 1 179 ? 15.977 16.234 -8.695 1 78.12 179 LYS A CA 1
ATOM 1438 C C . LYS A 1 179 ? 17.141 16.703 -7.824 1 78.12 179 LYS A C 1
ATOM 1440 O O . LYS A 1 179 ? 16.938 17.438 -6.859 1 78.12 179 LYS A O 1
ATOM 1445 N N . ALA A 1 180 ? 18.297 16.141 -8.008 1 65.5 180 ALA A N 1
ATOM 1446 C CA . ALA A 1 180 ? 19.484 16.688 -7.352 1 65.5 180 ALA A CA 1
ATOM 1447 C C . ALA A 1 180 ? 19.734 18.125 -7.762 1 65.5 180 ALA A C 1
ATOM 1449 O O . ALA A 1 180 ? 19.375 18.531 -8.875 1 65.5 180 ALA A O 1
ATOM 1450 N N . MET B 1 1 ? -1.733 -36.656 -19.922 1 45.38 1 MET B N 1
ATOM 1451 C CA . MET B 1 1 ? -1.241 -35.594 -19.062 1 45.38 1 MET B CA 1
ATOM 1452 C C . MET B 1 1 ? -2.295 -35.219 -18.031 1 45.38 1 MET B C 1
ATOM 1454 O O . MET B 1 1 ? -3.451 -34.969 -18.375 1 45.38 1 MET B O 1
ATOM 1458 N N . ARG B 1 2 ? -2.186 -35.625 -16.844 1 58.25 2 ARG B N 1
ATOM 1459 C CA . ARG B 1 2 ? -3.268 -35.469 -15.875 1 58.25 2 ARG B CA 1
ATOM 1460 C C . ARG B 1 2 ? -3.795 -34.031 -15.859 1 58.25 2 ARG B C 1
ATOM 1462 O O . ARG B 1 2 ? -3.035 -33.094 -16.062 1 58.25 2 ARG B O 1
ATOM 1469 N N . MET B 1 3 ? -4.977 -33.844 -16.047 1 68.75 3 MET B N 1
ATOM 1470 C CA . MET B 1 3 ? -5.68 -32.562 -16.094 1 68.75 3 MET B CA 1
ATOM 1471 C C . MET B 1 3 ? -5.398 -31.719 -14.844 1 68.75 3 MET B C 1
ATOM 1473 O O . MET B 1 3 ? -5.555 -32.219 -13.719 1 68.75 3 MET B O 1
ATOM 1477 N N . LEU B 1 4 ? -4.508 -30.672 -14.898 1 85.94 4 LEU B N 1
ATOM 1478 C CA . LEU B 1 4 ? -4.23 -29.828 -13.75 1 85.94 4 LEU B CA 1
ATOM 1479 C C . LEU B 1 4 ? -5.52 -29.219 -13.203 1 85.94 4 LEU B C 1
ATOM 1481 O O . LEU B 1 4 ? -6.406 -28.828 -13.969 1 85.94 4 LEU B O 1
ATOM 1485 N N . THR B 1 5 ? -5.758 -29.5 -11.93 1 90.38 5 THR B N 1
ATOM 1486 C CA . THR B 1 5 ? -6.934 -28.938 -11.281 1 90.38 5 THR B CA 1
ATOM 1487 C C . THR B 1 5 ? -6.523 -27.953 -10.18 1 90.38 5 THR B C 1
ATOM 1489 O O . THR B 1 5 ? -5.41 -28.031 -9.656 1 90.38 5 THR B O 1
ATOM 1492 N N . THR B 1 6 ? -7.383 -26.984 -9.922 1 95.38 6 THR B N 1
ATOM 1493 C CA . THR B 1 6 ? -7.188 -26.047 -8.82 1 95.38 6 THR B CA 1
ATOM 1494 C C . THR B 1 6 ? -7.758 -26.625 -7.523 1 95.38 6 THR B C 1
ATOM 1496 O O . THR B 1 6 ? -8.82 -27.25 -7.527 1 95.38 6 THR B O 1
ATOM 1499 N N . VAL B 1 7 ? -7.07 -26.484 -6.492 1 94.88 7 VAL B N 1
ATOM 1500 C CA . VAL B 1 7 ? -7.512 -26.938 -5.18 1 94.88 7 VAL B CA 1
ATOM 1501 C C . VAL B 1 7 ? -7.426 -25.781 -4.18 1 94.88 7 VAL B C 1
ATOM 1503 O O . VAL B 1 7 ? -6.418 -25.078 -4.121 1 94.88 7 VAL B O 1
ATOM 1506 N N . ALA B 1 8 ? -8.477 -25.594 -3.383 1 97.19 8 ALA B N 1
ATOM 1507 C CA . ALA B 1 8 ? -8.461 -24.594 -2.32 1 97.19 8 ALA B CA 1
ATOM 1508 C C . ALA B 1 8 ? -7.535 -25.016 -1.183 1 97.19 8 ALA B C 1
ATOM 1510 O O . ALA B 1 8 ? -7.586 -26.156 -0.729 1 97.19 8 ALA B O 1
ATOM 1511 N N . LEU B 1 9 ? -6.75 -24.094 -0.688 1 97.44 9 LEU B N 1
ATOM 1512 C CA . LEU B 1 9 ? -5.824 -24.391 0.399 1 97.44 9 LEU B CA 1
ATOM 1513 C C . LEU B 1 9 ? -6.555 -24.453 1.737 1 97.44 9 LEU B C 1
ATOM 1515 O O . LEU B 1 9 ? -7.516 -23.703 1.954 1 97.44 9 LEU B O 1
ATOM 1519 N N . THR B 1 10 ? -6.066 -25.297 2.605 1 96.81 10 THR B N 1
ATOM 1520 C CA . THR B 1 10 ? -6.438 -25.359 4.016 1 96.81 10 THR B CA 1
ATOM 1521 C C . THR B 1 10 ? -5.223 -25.125 4.906 1 96.81 10 THR B C 1
ATOM 1523 O O . THR B 1 10 ? -4.082 -25.172 4.434 1 96.81 10 THR B O 1
ATOM 1526 N N . PRO B 1 11 ? -5.453 -24.844 6.141 1 96.44 11 PRO B N 1
ATOM 1527 C CA . PRO B 1 11 ? -4.32 -24.641 7.047 1 96.44 11 PRO B CA 1
ATOM 1528 C C . PRO B 1 11 ? -3.361 -25.828 7.066 1 96.44 11 PRO B C 1
ATOM 1530 O O . PRO B 1 11 ? -2.158 -25.656 7.277 1 96.44 11 PRO B O 1
ATOM 1533 N N . ALA B 1 12 ? -3.812 -27 6.766 1 96 12 ALA B N 1
ATOM 1534 C CA . ALA B 1 12 ? -2.994 -28.203 6.785 1 96 12 ALA B CA 1
ATOM 1535 C C . ALA B 1 12 ? -1.981 -28.203 5.641 1 96 12 ALA B C 1
ATOM 1537 O O . ALA B 1 12 ? -1.027 -28.984 5.648 1 96 12 ALA B O 1
ATOM 1538 N N . ASP B 1 13 ? -2.176 -27.344 4.699 1 96.94 13 ASP B N 1
ATOM 1539 C CA . ASP B 1 13 ? -1.35 -27.328 3.496 1 96.94 13 ASP B CA 1
ATOM 1540 C C . ASP B 1 13 ? -0.158 -26.391 3.652 1 96.94 13 ASP B C 1
ATOM 1542 O O . ASP B 1 13 ? 0.618 -26.203 2.715 1 96.94 13 ASP B O 1
ATOM 1546 N N . PHE B 1 14 ? 0.084 -25.828 4.82 1 97.19 14 PHE B N 1
ATOM 1547 C CA . PHE B 1 14 ? 1.043 -24.734 5 1 97.19 14 PHE B CA 1
ATOM 1548 C C . PHE B 1 14 ? 2.434 -25.156 4.543 1 97.19 14 PHE B C 1
ATOM 1550 O O . PHE B 1 14 ? 3.098 -24.438 3.803 1 97.19 14 PHE B O 1
ATOM 1557 N N . GLU B 1 15 ? 2.855 -26.281 4.941 1 96.06 15 GLU B N 1
ATOM 1558 C CA . GLU B 1 15 ? 4.223 -26.703 4.656 1 96.06 15 GLU B CA 1
ATOM 1559 C C . GLU B 1 15 ? 4.461 -26.812 3.154 1 96.06 15 GLU B C 1
ATOM 1561 O O . GLU B 1 15 ? 5.48 -26.344 2.645 1 96.06 15 GLU B O 1
ATOM 1566 N N . ARG B 1 16 ? 3.547 -27.422 2.439 1 96.12 16 ARG B N 1
ATOM 1567 C CA . ARG B 1 16 ? 3.672 -27.562 0.992 1 96.12 16 ARG B CA 1
ATOM 1568 C C . ARG B 1 16 ? 3.609 -26.203 0.305 1 96.12 16 ARG B C 1
ATOM 1570 O O . ARG B 1 16 ? 4.312 -25.969 -0.678 1 96.12 16 ARG B O 1
ATOM 1577 N N . TRP B 1 17 ? 2.744 -25.406 0.84 1 96.62 17 TRP B N 1
ATOM 1578 C CA . TRP B 1 17 ? 2.613 -24.047 0.321 1 96.62 17 TRP B CA 1
ATOM 1579 C C . TRP B 1 17 ? 3.908 -23.266 0.509 1 96.62 17 TRP B C 1
ATOM 1581 O O . TRP B 1 17 ? 4.418 -22.656 -0.437 1 96.62 17 TRP B O 1
ATOM 1591 N N . ALA B 1 18 ? 4.457 -23.312 1.695 1 96.31 18 ALA B N 1
ATOM 1592 C CA . ALA B 1 18 ? 5.703 -22.625 2.016 1 96.31 18 ALA B CA 1
ATOM 1593 C C . ALA B 1 18 ? 6.852 -23.125 1.143 1 96.31 18 ALA B C 1
ATOM 1595 O O . ALA B 1 18 ? 7.68 -22.344 0.68 1 96.31 18 ALA B O 1
ATOM 1596 N N . GLU B 1 19 ? 6.902 -24.391 0.912 1 94.88 19 GLU B N 1
ATOM 1597 C CA . GLU B 1 19 ? 7.926 -24.969 0.052 1 94.88 19 GLU B CA 1
ATOM 1598 C C . GLU B 1 19 ? 7.82 -24.438 -1.374 1 94.88 19 GLU B C 1
ATOM 1600 O O . GLU B 1 19 ? 8.836 -24.094 -1.99 1 94.88 19 GLU B O 1
ATOM 1605 N N . HIS B 1 20 ? 6.66 -24.422 -1.857 1 95.56 20 HIS B N 1
ATOM 1606 C CA . HIS B 1 20 ? 6.414 -23.891 -3.191 1 95.56 20 HIS B CA 1
ATOM 1607 C C . HIS B 1 20 ? 6.863 -22.438 -3.295 1 95.56 20 HIS B C 1
ATOM 1609 O O . HIS B 1 20 ? 7.543 -22.047 -4.254 1 95.56 20 HIS B O 1
ATOM 1615 N N . LEU B 1 21 ? 6.5 -21.594 -2.283 1 95.06 21 LEU B N 1
ATOM 1616 C CA . LEU B 1 21 ? 6.891 -20.188 -2.295 1 95.06 21 LEU B CA 1
ATOM 1617 C C . LEU B 1 21 ? 8.406 -20.031 -2.232 1 95.06 21 LEU B C 1
ATOM 1619 O O . LEU B 1 21 ? 8.977 -19.141 -2.861 1 95.06 21 LEU B O 1
ATOM 1623 N N . THR B 1 22 ? 9 -20.906 -1.485 1 93.69 22 THR B N 1
ATOM 1624 C CA . THR B 1 22 ? 10.461 -20.906 -1.396 1 93.69 22 THR B CA 1
ATOM 1625 C C . THR B 1 22 ? 11.086 -21.188 -2.76 1 93.69 22 THR B C 1
ATOM 1627 O O . THR B 1 22 ? 12.047 -20.531 -3.152 1 93.69 22 THR B O 1
ATOM 1630 N N . ARG B 1 23 ? 10.531 -22.141 -3.488 1 92.56 23 ARG B N 1
ATOM 1631 C CA . ARG B 1 23 ? 11.023 -22.438 -4.828 1 92.56 23 ARG B CA 1
ATOM 1632 C C . ARG B 1 23 ? 10.797 -21.25 -5.77 1 92.56 23 ARG B C 1
ATOM 1634 O O . ARG B 1 23 ? 11.664 -20.922 -6.582 1 92.56 23 ARG B O 1
ATOM 1641 N N . GLN B 1 24 ? 9.688 -20.594 -5.629 1 92.44 24 GLN B N 1
ATOM 1642 C CA . GLN B 1 24 ? 9.375 -19.453 -6.477 1 92.44 24 GLN B CA 1
ATOM 1643 C C . GLN B 1 24 ? 10.352 -18.312 -6.23 1 92.44 24 GLN B C 1
ATOM 1645 O O . GLN B 1 24 ? 10.844 -17.688 -7.18 1 92.44 24 GLN B O 1
ATOM 1650 N N . ILE B 1 25 ? 10.57 -18.016 -4.977 1 91.06 25 ILE B N 1
ATOM 1651 C CA . ILE B 1 25 ? 11.469 -16.922 -4.625 1 91.06 25 ILE B CA 1
ATOM 1652 C C . ILE B 1 25 ? 12.875 -17.234 -5.133 1 91.06 25 ILE B C 1
ATOM 1654 O O . ILE B 1 25 ? 13.602 -16.328 -5.559 1 91.06 25 ILE B O 1
ATOM 1658 N N . ALA B 1 26 ? 13.305 -18.484 -5.102 1 89.81 26 ALA B N 1
ATOM 1659 C CA . ALA B 1 26 ? 14.625 -18.906 -5.562 1 89.81 26 ALA B CA 1
ATOM 1660 C C . ALA B 1 26 ? 14.797 -18.656 -7.059 1 89.81 26 ALA B C 1
ATOM 1662 O O . ALA B 1 26 ? 15.898 -18.391 -7.527 1 89.81 26 ALA B O 1
ATOM 1663 N N . GLU B 1 27 ? 13.711 -18.641 -7.754 1 89.88 27 GLU B N 1
ATOM 1664 C CA . GLU B 1 27 ? 13.75 -18.438 -9.203 1 89.88 27 GLU B CA 1
ATOM 1665 C C . GLU B 1 27 ? 13.625 -16.969 -9.562 1 89.88 27 GLU B C 1
ATOM 1667 O O . GLU B 1 27 ? 13.844 -16.578 -10.711 1 89.88 27 GLU B O 1
ATOM 1672 N N . SER B 1 28 ? 13.344 -16.156 -8.656 1 86.5 28 SER B N 1
ATOM 1673 C CA . SER B 1 28 ? 12.984 -14.758 -8.906 1 86.5 28 SER B CA 1
ATOM 1674 C C . SER B 1 28 ? 14.141 -14 -9.547 1 86.5 28 SER B C 1
ATOM 1676 O O . SER B 1 28 ? 15.242 -13.945 -8.992 1 86.5 28 SER B O 1
ATOM 1678 N N . GLY B 1 29 ? 13.852 -13.414 -10.75 1 85.31 29 GLY B N 1
ATOM 1679 C CA . GLY B 1 29 ? 14.812 -12.555 -11.43 1 85.31 29 GLY B CA 1
ATOM 1680 C C . GLY B 1 29 ? 15.984 -13.32 -12.008 1 85.31 29 GLY B C 1
ATOM 1681 O O . GLY B 1 29 ? 16.938 -12.719 -12.508 1 85.31 29 GLY B O 1
ATOM 1682 N N . ARG B 1 30 ? 15.914 -14.617 -11.938 1 85.62 30 ARG B N 1
ATOM 1683 C CA . ARG B 1 30 ? 17.016 -15.422 -12.453 1 85.62 30 ARG B CA 1
ATOM 1684 C C . ARG B 1 30 ? 16.75 -15.852 -13.891 1 85.62 30 ARG B C 1
ATOM 1686 O O . ARG B 1 30 ? 15.602 -16.078 -14.273 1 85.62 30 ARG B O 1
ATOM 1693 N N . ASP B 1 31 ? 17.859 -15.836 -14.602 1 86.06 31 ASP B N 1
ATOM 1694 C CA . ASP B 1 31 ? 17.844 -16.375 -15.953 1 86.06 31 ASP B CA 1
ATOM 1695 C C . ASP B 1 31 ? 16.797 -15.672 -16.812 1 86.06 31 ASP B C 1
ATOM 1697 O O . ASP B 1 31 ? 16.062 -16.328 -17.562 1 86.06 31 ASP B O 1
ATOM 1701 N N . GLY B 1 32 ? 16.641 -14.391 -16.609 1 83 32 GLY B N 1
ATOM 1702 C CA . GLY B 1 32 ? 15.75 -13.609 -17.438 1 83 32 GLY B CA 1
ATOM 1703 C C . GLY B 1 32 ? 14.305 -13.672 -16.984 1 83 32 GLY B C 1
ATOM 1704 O O . GLY B 1 32 ? 13.422 -13.094 -17.625 1 83 32 GLY B O 1
ATOM 1705 N N . ARG B 1 33 ? 14.117 -14.367 -15.938 1 86.25 33 ARG B N 1
ATOM 1706 C CA . ARG B 1 33 ? 12.758 -14.477 -15.414 1 86.25 33 ARG B CA 1
ATOM 1707 C C . ARG B 1 33 ? 12.336 -13.195 -14.711 1 86.25 33 ARG B C 1
ATOM 1709 O O . ARG B 1 33 ? 13.18 -12.445 -14.211 1 86.25 33 ARG B O 1
ATOM 1716 N N . PRO B 1 34 ? 11.047 -13 -14.664 1 85.62 34 PRO B N 1
ATOM 1717 C CA . PRO B 1 34 ? 10.562 -11.836 -13.914 1 85.62 34 PRO B CA 1
ATOM 1718 C C . PRO B 1 34 ? 10.797 -11.969 -12.414 1 85.62 34 PRO B C 1
ATOM 1720 O O . PRO B 1 34 ? 10.953 -13.078 -11.906 1 85.62 34 PRO B O 1
ATOM 1723 N N . LEU B 1 35 ? 10.844 -10.812 -11.859 1 88.88 35 LEU B N 1
ATOM 1724 C CA . LEU B 1 35 ? 10.898 -10.812 -10.398 1 88.88 35 LEU B CA 1
ATOM 1725 C C . LEU B 1 35 ? 9.609 -11.367 -9.805 1 88.88 35 LEU B C 1
ATOM 1727 O O . LEU B 1 35 ? 8.523 -11.141 -10.344 1 88.88 35 LEU B O 1
ATOM 1731 N N . PHE B 1 36 ? 9.734 -12.039 -8.719 1 87.62 36 PHE B N 1
ATOM 1732 C CA . PHE B 1 36 ? 8.594 -12.602 -8.008 1 87.62 36 PHE B CA 1
ATOM 1733 C C . PHE B 1 36 ? 8.219 -11.734 -6.809 1 87.62 36 PHE B C 1
ATOM 1735 O O . PHE B 1 36 ? 7.043 -11.602 -6.473 1 87.62 36 PHE B O 1
ATOM 1742 N N . SER B 1 37 ? 9.164 -11.094 -6.203 1 88.19 37 SER B N 1
ATOM 1743 C CA . SER B 1 37 ? 8.977 -10.305 -4.984 1 88.19 37 SER B CA 1
ATOM 1744 C C . SER B 1 37 ? 10.008 -9.188 -4.883 1 88.19 37 SER B C 1
ATOM 1746 O O . SER B 1 37 ? 11.156 -9.352 -5.309 1 88.19 37 SER B O 1
ATOM 1748 N N . PRO B 1 38 ? 9.547 -8.109 -4.293 1 88.94 38 PRO B N 1
ATOM 1749 C CA . PRO B 1 38 ? 10.539 -7.066 -4.027 1 88.94 38 PRO B CA 1
ATOM 1750 C C . PRO B 1 38 ? 11.383 -7.359 -2.787 1 88.94 38 PRO B C 1
ATOM 1752 O O . PRO B 1 38 ? 12.352 -6.648 -2.516 1 88.94 38 PRO B O 1
ATOM 1755 N N . LEU B 1 39 ? 10.992 -8.289 -2.016 1 82 39 LEU B N 1
ATOM 1756 C CA . LEU B 1 39 ? 11.727 -8.664 -0.81 1 82 39 LEU B CA 1
ATOM 1757 C C . LEU B 1 39 ? 12.844 -9.641 -1.138 1 82 39 LEU B C 1
ATOM 1759 O O . LEU B 1 39 ? 12.68 -10.531 -1.978 1 82 39 LEU B O 1
ATOM 1763 N N . ALA B 1 40 ? 14.133 -9.414 -0.707 1 69.06 40 ALA B N 1
ATOM 1764 C CA . ALA B 1 40 ? 15.289 -10.258 -1.013 1 69.06 40 ALA B CA 1
ATOM 1765 C C . ALA B 1 40 ? 15.141 -11.641 -0.391 1 69.06 40 ALA B C 1
ATOM 1767 O O . ALA B 1 40 ? 15.445 -12.648 -1.031 1 69.06 40 ALA B O 1
ATOM 1768 N N . ALA B 1 41 ? 14.922 -11.625 0.91 1 69.31 41 ALA B N 1
ATOM 1769 C CA . ALA B 1 41 ? 14.875 -12.906 1.612 1 69.31 41 ALA B CA 1
ATOM 1770 C C . ALA B 1 41 ? 13.617 -13.008 2.482 1 69.31 41 ALA B C 1
ATOM 1772 O O . ALA B 1 41 ? 13.25 -12.039 3.154 1 69.31 41 ALA B O 1
ATOM 1773 N N . VAL B 1 42 ? 12.945 -14.07 2.141 1 76.38 42 VAL B N 1
ATOM 1774 C CA . VAL B 1 42 ? 11.758 -14.328 2.949 1 76.38 42 VAL B CA 1
ATOM 1775 C C . VAL B 1 42 ? 11.789 -15.758 3.473 1 76.38 42 VAL B C 1
ATOM 1777 O O . VAL B 1 42 ? 12.125 -16.688 2.734 1 76.38 42 VAL B O 1
ATOM 1780 N N . ASP B 1 43 ? 11.727 -15.906 4.82 1 84 43 ASP B N 1
ATOM 1781 C CA . ASP B 1 43 ? 11.5 -17.234 5.402 1 84 43 ASP B CA 1
ATOM 1782 C C . ASP B 1 43 ? 10.016 -17.578 5.418 1 84 43 ASP B C 1
ATOM 1784 O O . ASP B 1 43 ? 9.281 -17.156 6.312 1 84 43 ASP B O 1
ATOM 1788 N N . PHE B 1 44 ? 9.672 -18.5 4.523 1 89.31 44 PHE B N 1
ATOM 1789 C CA . PHE B 1 44 ? 8.258 -18.812 4.352 1 89.31 44 PHE B CA 1
ATOM 1790 C C . PHE B 1 44 ? 7.812 -19.891 5.336 1 89.31 44 PHE B C 1
ATOM 1792 O O . PHE B 1 44 ? 6.617 -20.109 5.516 1 89.31 44 PHE B O 1
ATOM 1799 N N . GLU B 1 45 ? 8.742 -20.406 6.082 1 89.31 45 GLU B N 1
ATOM 1800 C CA . GLU B 1 45 ? 8.398 -21.531 6.953 1 89.31 45 GLU B CA 1
ATOM 1801 C C . GLU B 1 45 ? 8.414 -21.109 8.422 1 89.31 45 GLU B C 1
ATOM 1803 O O . GLU B 1 45 ? 8.203 -21.938 9.312 1 89.31 45 GLU B O 1
ATOM 1808 N N . SER B 1 46 ? 8.5 -19.938 8.727 1 90.94 46 SER B N 1
ATOM 1809 C CA . SER B 1 46 ? 8.586 -19.484 10.117 1 90.94 46 SER B CA 1
ATOM 1810 C C . SER B 1 46 ? 7.273 -19.719 10.852 1 90.94 46 SER B C 1
ATOM 1812 O O . SER B 1 46 ? 6.199 -19.688 10.25 1 90.94 46 SER B O 1
ATOM 1814 N N . PRO B 1 47 ? 7.355 -19.969 12.188 1 93.56 47 PRO B N 1
ATOM 1815 C CA . PRO B 1 47 ? 6.137 -20.125 12.984 1 93.56 47 PRO B CA 1
ATOM 1816 C C . PRO B 1 47 ? 5.203 -18.922 12.891 1 93.56 47 PRO B C 1
ATOM 1818 O O . PRO B 1 47 ? 3.98 -19.094 12.914 1 93.56 47 PRO B O 1
ATOM 1821 N N . GLU B 1 48 ? 5.773 -17.797 12.797 1 93.69 48 GLU B N 1
ATOM 1822 C CA . GLU B 1 48 ? 4.969 -16.578 12.68 1 93.69 48 GLU B CA 1
ATOM 1823 C C . GLU B 1 48 ? 4.168 -16.578 11.383 1 93.69 48 GLU B C 1
ATOM 1825 O O . GLU B 1 48 ? 2.984 -16.219 11.375 1 93.69 48 GLU B O 1
ATOM 1830 N N . ARG B 1 49 ? 4.766 -16.969 10.375 1 93.25 49 ARG B N 1
ATOM 1831 C CA . ARG B 1 49 ? 4.09 -17 9.086 1 93.25 49 ARG B CA 1
ATOM 1832 C C . ARG B 1 49 ? 3.02 -18.094 9.055 1 93.25 49 ARG B C 1
ATOM 1834 O O . ARG B 1 49 ? 1.955 -17.906 8.461 1 93.25 49 ARG B O 1
ATOM 1841 N N . ARG B 1 50 ? 3.357 -19.188 9.664 1 95.62 50 ARG B N 1
ATOM 1842 C CA . ARG B 1 50 ? 2.367 -20.25 9.766 1 95.62 50 ARG B CA 1
ATOM 1843 C C . ARG B 1 50 ? 1.116 -19.766 10.492 1 95.62 50 ARG B C 1
ATOM 1845 O O . ARG B 1 50 ? -0.002 -19.953 10.008 1 95.62 50 ARG B O 1
ATOM 1852 N N . ALA B 1 51 ? 1.335 -19.172 11.656 1 96.94 51 ALA B N 1
ATOM 1853 C CA . ALA B 1 51 ? 0.211 -18.656 12.445 1 96.94 51 ALA B CA 1
ATOM 1854 C C . ALA B 1 51 ? -0.606 -17.656 11.648 1 96.94 51 ALA B C 1
ATOM 1856 O O . ALA B 1 51 ? -1.839 -17.688 11.664 1 96.94 51 ALA B O 1
ATOM 1857 N N . ARG B 1 52 ? 0.03 -16.781 10.977 1 96.12 52 ARG B N 1
ATOM 1858 C CA . ARG B 1 52 ? -0.642 -15.773 10.164 1 96.12 52 ARG B CA 1
ATOM 1859 C C . ARG B 1 52 ? -1.437 -16.422 9.031 1 96.12 52 ARG B C 1
ATOM 1861 O O . ARG B 1 52 ? -2.576 -16.031 8.766 1 96.12 52 ARG B O 1
ATOM 1868 N N . PHE B 1 53 ? -0.808 -17.328 8.414 1 96.75 53 PHE B N 1
ATOM 1869 C CA . PHE B 1 53 ? -1.428 -18.094 7.336 1 96.75 53 PHE B CA 1
ATOM 1870 C C . PHE B 1 53 ? -2.703 -18.781 7.812 1 96.75 53 PHE B C 1
ATOM 1872 O O . PHE B 1 53 ? -3.771 -18.594 7.227 1 96.75 53 PHE B O 1
ATOM 1879 N N . GLU B 1 54 ? -2.586 -19.5 8.859 1 97.31 54 GLU B N 1
ATOM 1880 C CA . GLU B 1 54 ? -3.711 -20.25 9.414 1 97.31 54 GLU B CA 1
ATOM 1881 C C . GLU B 1 54 ? -4.824 -19.312 9.875 1 97.31 54 GLU B C 1
ATOM 1883 O O . GLU B 1 54 ? -6 -19.562 9.617 1 97.31 54 GLU B O 1
ATOM 1888 N N . ASN B 1 55 ? -4.422 -18.297 10.484 1 97.44 55 ASN B N 1
ATOM 1889 C CA . ASN B 1 55 ? -5.398 -17.312 10.961 1 97.44 55 ASN B CA 1
ATOM 1890 C C . ASN B 1 55 ? -6.152 -16.672 9.805 1 97.44 55 ASN B C 1
ATOM 1892 O O . ASN B 1 55 ? -7.383 -16.625 9.805 1 97.44 55 ASN B O 1
ATOM 1896 N N . ARG B 1 56 ? -5.473 -16.219 8.828 1 97.75 56 ARG B N 1
ATOM 1897 C CA . ARG B 1 56 ? -6.09 -15.492 7.723 1 97.75 56 ARG B CA 1
ATOM 1898 C C . ARG B 1 56 ? -7.031 -16.391 6.93 1 97.75 56 ARG B C 1
ATOM 1900 O O . ARG B 1 56 ? -8.07 -15.945 6.441 1 97.75 56 ARG B O 1
ATOM 1907 N N . LEU B 1 57 ? -6.715 -17.688 6.816 1 97.81 57 LEU B N 1
ATOM 1908 C CA . LEU B 1 57 ? -7.551 -18.625 6.094 1 97.81 57 LEU B CA 1
ATOM 1909 C C . LEU B 1 57 ? -8.844 -18.906 6.855 1 97.81 57 LEU B C 1
ATOM 1911 O O . LEU B 1 57 ? -9.844 -19.312 6.266 1 97.81 57 LEU B O 1
ATOM 1915 N N . SER B 1 58 ? -8.812 -18.641 8.156 1 96.62 58 SER B N 1
ATOM 1916 C CA . SER B 1 58 ? -9.961 -18.969 9 1 96.62 58 SER B CA 1
ATOM 1917 C C . SER B 1 58 ? -10.906 -17.781 9.141 1 96.62 58 SER B C 1
ATOM 1919 O O . SER B 1 58 ? -12.031 -17.938 9.617 1 96.62 58 SER B O 1
ATOM 1921 N N . ILE B 1 59 ? -10.531 -16.625 8.766 1 96.62 59 ILE B N 1
ATOM 1922 C CA . ILE B 1 59 ? -11.344 -15.422 8.922 1 96.62 59 ILE B CA 1
ATOM 1923 C C . ILE B 1 59 ? -12.508 -15.453 7.938 1 96.62 59 ILE B C 1
ATOM 1925 O O . ILE B 1 59 ? -12.297 -15.594 6.73 1 96.62 59 ILE B O 1
ATOM 1929 N N . PRO B 1 60 ? -13.695 -15.344 8.43 1 94.25 60 PRO B N 1
ATOM 1930 C CA . PRO B 1 60 ? -14.844 -15.305 7.516 1 94.25 60 PRO B CA 1
ATOM 1931 C C . PRO B 1 60 ? -14.883 -14.031 6.676 1 94.25 60 PRO B C 1
ATOM 1933 O O . PRO B 1 60 ? -14.469 -12.961 7.145 1 94.25 60 PRO B O 1
ATOM 1936 N N . LEU B 1 61 ? -15.352 -14.094 5.496 1 91.5 61 LEU B N 1
ATOM 1937 C CA . LEU B 1 61 ? -15.648 -12.93 4.672 1 91.5 61 LEU B CA 1
ATOM 1938 C C . LEU B 1 61 ? -16.859 -12.188 5.199 1 91.5 61 LEU B C 1
ATOM 1940 O O . LEU B 1 61 ? -17.812 -12.805 5.695 1 91.5 61 LEU B O 1
ATOM 1944 N N . PRO B 1 62 ? -16.891 -10.898 5.051 1 84.56 62 PRO B N 1
ATOM 1945 C CA . PRO B 1 62 ? -15.883 -9.992 4.504 1 84.56 62 PRO B CA 1
ATOM 1946 C C . PRO B 1 62 ? -15.078 -9.273 5.594 1 84.56 62 PRO B C 1
ATOM 1948 O O . PRO B 1 62 ? -14.836 -8.07 5.496 1 84.56 62 PRO B O 1
ATOM 1951 N N . GLN B 1 63 ? -14.781 -10.031 6.688 1 89.81 63 GLN B N 1
ATOM 1952 C CA . GLN B 1 63 ? -13.984 -9.445 7.754 1 89.81 63 GLN B CA 1
ATOM 1953 C C . GLN B 1 63 ? -12.602 -9.039 7.246 1 89.81 63 GLN B C 1
ATOM 1955 O O . GLN B 1 63 ? -12.141 -9.539 6.223 1 89.81 63 GLN B O 1
ATOM 1960 N N . PRO B 1 64 ? -12.023 -8.133 7.91 1 91.81 64 PRO B N 1
ATOM 1961 C CA . PRO B 1 64 ? -10.711 -7.668 7.457 1 91.81 64 PRO B CA 1
ATOM 1962 C C . PRO B 1 64 ? -9.641 -8.766 7.527 1 91.81 64 PRO B C 1
ATOM 1964 O O . PRO B 1 64 ? -9.742 -9.672 8.359 1 91.81 64 PRO B O 1
ATOM 1967 N N . THR B 1 65 ? -8.703 -8.711 6.594 1 96.19 65 THR B N 1
ATOM 1968 C CA . THR B 1 65 ? -7.453 -9.469 6.57 1 96.19 65 THR B CA 1
ATOM 1969 C C . THR B 1 65 ? -7.715 -10.938 6.262 1 96.19 65 THR B C 1
ATOM 1971 O O . THR B 1 65 ? -6.867 -11.789 6.523 1 96.19 65 THR B O 1
ATOM 1974 N N . TRP B 1 66 ? -8.898 -11.266 5.824 1 97.69 66 TRP B N 1
ATOM 1975 C CA . TRP B 1 66 ? -9.148 -12.641 5.391 1 97.69 66 TRP B CA 1
ATOM 1976 C C . TRP B 1 66 ? -8.234 -13.016 4.23 1 97.69 66 TRP B C 1
ATOM 1978 O O . TRP B 1 66 ? -7.676 -12.148 3.562 1 97.69 66 TRP B O 1
ATOM 1988 N N . MET B 1 67 ? -8.07 -14.344 4.023 1 98.38 67 MET B N 1
ATOM 1989 C CA . MET B 1 67 ? -7.355 -14.883 2.869 1 98.38 67 MET B CA 1
ATOM 1990 C C . MET B 1 67 ? -8.055 -16.125 2.328 1 98.38 67 MET B C 1
ATOM 1992 O O . MET B 1 67 ? -8.586 -16.922 3.098 1 98.38 67 MET B O 1
ATOM 1996 N N . ARG B 1 68 ? -8.141 -16.25 1.091 1 98.38 68 ARG B N 1
ATOM 1997 C CA . ARG B 1 68 ? -8.414 -17.5 0.377 1 98.38 68 ARG B CA 1
ATOM 1998 C C . ARG B 1 68 ? -7.34 -17.781 -0.672 1 98.38 68 ARG B C 1
ATOM 2000 O O . ARG B 1 68 ? -6.84 -16.844 -1.312 1 98.38 68 ARG B O 1
ATOM 2007 N N . ALA B 1 69 ? -6.992 -18.969 -0.793 1 98.44 69 ALA B N 1
ATOM 2008 C CA . ALA B 1 69 ? -5.895 -19.328 -1.693 1 98.44 69 ALA B CA 1
ATOM 2009 C C . ALA B 1 69 ? -6.168 -20.641 -2.408 1 98.44 69 ALA B C 1
ATOM 2011 O O . ALA B 1 69 ? -6.852 -21.516 -1.873 1 98.44 69 ALA B O 1
ATOM 2012 N N . TRP B 1 70 ? -5.652 -20.734 -3.566 1 98.5 70 TRP B N 1
ATOM 2013 C CA . TRP B 1 70 ? -5.754 -21.906 -4.422 1 98.5 70 TRP B CA 1
ATOM 2014 C C . TRP B 1 70 ? -4.387 -22.312 -4.953 1 98.5 70 TRP B C 1
ATOM 2016 O O . TRP B 1 70 ? -3.498 -21.469 -5.113 1 98.5 70 TRP B O 1
ATOM 2026 N N . VAL B 1 71 ? -4.297 -23.578 -5.227 1 98.06 71 VAL B N 1
ATOM 2027 C CA . VAL B 1 71 ? -3.043 -24.109 -5.754 1 98.06 71 VAL B CA 1
ATOM 2028 C C . VAL B 1 71 ? -3.334 -25.109 -6.879 1 98.06 71 VAL B C 1
ATOM 2030 O O . VAL B 1 71 ? -4.469 -25.547 -7.035 1 98.06 71 VAL B O 1
ATOM 2033 N N . VAL B 1 72 ? -2.303 -25.266 -7.672 1 97.62 72 VAL B N 1
ATOM 2034 C CA . VAL B 1 72 ? -2.287 -26.344 -8.648 1 97.62 72 VAL B CA 1
ATOM 2035 C C . VAL B 1 72 ? -1.206 -27.359 -8.281 1 97.62 72 VAL B C 1
ATOM 2037 O O . VAL B 1 72 ? -0.061 -26.984 -8.016 1 97.62 72 VAL B O 1
ATOM 2040 N N . GLU B 1 73 ? -1.642 -28.578 -8.227 1 95 73 GLU B N 1
ATOM 2041 C CA . GLU B 1 73 ? -0.683 -29.641 -7.977 1 95 73 GLU B CA 1
ATOM 2042 C C . GLU B 1 73 ? -0.097 -30.172 -9.281 1 95 73 GLU B C 1
ATOM 2044 O O . GLU B 1 73 ? -0.832 -30.438 -10.234 1 95 73 GLU B O 1
ATOM 2049 N N . GLY B 1 74 ? 1.253 -30.156 -9.297 1 90.75 74 GLY B N 1
ATOM 2050 C CA . GLY B 1 74 ? 1.959 -30.688 -10.453 1 90.75 74 GLY B CA 1
ATOM 2051 C C . GLY B 1 74 ? 2.23 -32.188 -10.352 1 90.75 74 GLY B C 1
ATOM 2052 O O . GLY B 1 74 ? 1.556 -32.875 -9.609 1 90.75 74 GLY B O 1
ATOM 2053 N N . PRO B 1 75 ? 3.324 -32.406 -11.234 1 83.38 75 PRO B N 1
ATOM 2054 C CA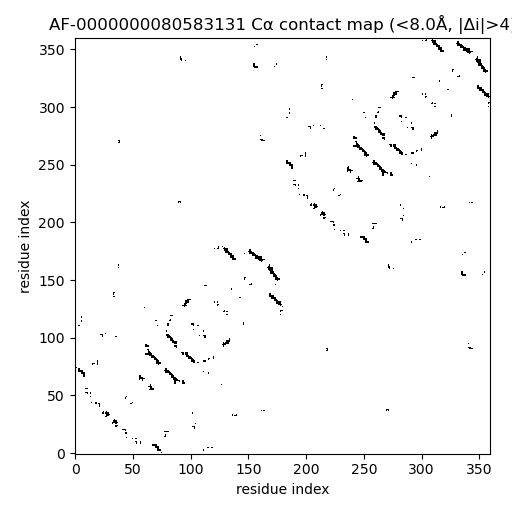 . PRO B 1 75 ? 3.791 -33.812 -11.172 1 83.38 75 PRO B CA 1
ATOM 2055 C C . PRO B 1 75 ? 4.449 -34.125 -9.828 1 83.38 75 PRO B C 1
ATOM 2057 O O . PRO B 1 75 ? 5.043 -33.25 -9.195 1 83.38 75 PRO B O 1
ATOM 2060 N N . ASP B 1 76 ? 4.152 -35.125 -8.984 1 85.94 76 ASP B N 1
ATOM 2061 C CA . ASP B 1 76 ? 4.719 -35.625 -7.734 1 85.94 76 ASP B CA 1
ATOM 2062 C C . ASP B 1 76 ? 3.979 -35.062 -6.527 1 85.94 76 ASP B C 1
ATOM 2064 O O . ASP B 1 76 ? 4.559 -34.906 -5.449 1 85.94 76 ASP B O 1
ATOM 2068 N N . ALA B 1 77 ? 2.98 -34.406 -6.82 1 88.06 77 ALA B N 1
ATOM 2069 C CA . ALA B 1 77 ? 2.051 -33.938 -5.785 1 88.06 77 ALA B CA 1
ATOM 2070 C C . ALA B 1 77 ? 2.545 -32.688 -5.113 1 88.06 77 ALA B C 1
ATOM 2072 O O . ALA B 1 77 ? 2.07 -32.312 -4.035 1 88.06 77 ALA B O 1
ATOM 2073 N N . ARG B 1 78 ? 3.516 -32.062 -5.723 1 93.5 78 ARG B N 1
ATOM 2074 C CA . ARG B 1 78 ? 3.926 -30.781 -5.172 1 93.5 78 ARG B CA 1
ATOM 2075 C C . ARG B 1 78 ? 3.123 -29.641 -5.793 1 93.5 78 ARG B C 1
ATOM 2077 O O . ARG B 1 78 ? 2.65 -29.75 -6.926 1 93.5 78 ARG B O 1
ATOM 2084 N N . PHE B 1 79 ? 2.973 -28.594 -5.055 1 97.12 79 PHE B N 1
ATOM 2085 C CA . PHE B 1 79 ? 2.332 -27.422 -5.625 1 97.12 79 PHE B CA 1
ATOM 2086 C C . PHE B 1 79 ? 3.24 -26.75 -6.652 1 97.12 79 PHE B C 1
ATOM 2088 O O . PHE B 1 79 ? 4.449 -26.641 -6.441 1 97.12 79 PHE B O 1
ATOM 2095 N N . ILE B 1 80 ? 2.734 -26.344 -7.801 1 96.94 80 ILE B N 1
ATOM 2096 C CA . ILE B 1 80 ? 3.545 -25.75 -8.867 1 96.94 80 ILE B CA 1
ATOM 2097 C C . ILE B 1 80 ? 3.057 -24.344 -9.164 1 96.94 80 ILE B C 1
ATOM 2099 O O . ILE B 1 80 ? 3.703 -23.594 -9.914 1 96.94 80 ILE B O 1
ATOM 2103 N N . ALA B 1 81 ? 1.943 -23.953 -8.617 1 98 81 ALA B N 1
ATOM 2104 C CA . ALA B 1 81 ? 1.368 -22.625 -8.781 1 98 81 ALA B CA 1
ATOM 2105 C C . ALA B 1 81 ? 0.429 -22.281 -7.625 1 98 81 ALA B C 1
ATOM 2107 O O . ALA B 1 81 ? -0.101 -23.188 -6.965 1 98 81 ALA B O 1
ATOM 2108 N N . HIS B 1 82 ? 0.306 -20.984 -7.375 1 98.31 82 HIS B N 1
ATOM 2109 C CA . HIS B 1 82 ? -0.619 -20.547 -6.34 1 98.31 82 HIS B CA 1
ATOM 2110 C C . HIS B 1 82 ? -1.282 -19.219 -6.727 1 98.31 82 HIS B C 1
ATOM 2112 O O . HIS B 1 82 ? -0.779 -18.5 -7.59 1 98.31 82 HIS B O 1
ATOM 2118 N N . LEU B 1 83 ? -2.385 -18.938 -6.141 1 98.69 83 LEU B N 1
ATOM 2119 C CA . LEU B 1 83 ? -3.061 -17.656 -6.16 1 98.69 83 LEU B CA 1
ATOM 2120 C C . LEU B 1 83 ? -3.752 -17.375 -4.828 1 98.69 83 LEU B C 1
ATOM 2122 O O . LEU B 1 83 ? -4.359 -18.281 -4.246 1 98.69 83 LEU B O 1
ATOM 2126 N N . ASP B 1 84 ? -3.611 -16.219 -4.344 1 98.5 84 ASP B N 1
ATOM 2127 C CA . ASP B 1 84 ? -4.34 -15.836 -3.137 1 98.5 84 ASP B CA 1
ATOM 2128 C C . ASP B 1 84 ? -5.133 -14.555 -3.35 1 98.5 84 ASP B C 1
ATOM 2130 O O . ASP B 1 84 ? -4.762 -13.719 -4.18 1 98.5 84 ASP B O 1
ATOM 2134 N N . LEU B 1 85 ? -6.238 -14.43 -2.721 1 98.38 85 LEU B N 1
ATOM 2135 C CA . LEU B 1 85 ? -7.027 -13.219 -2.531 1 98.38 85 LEU B CA 1
ATOM 2136 C C . LEU B 1 85 ? -7.016 -12.789 -1.068 1 98.38 85 LEU B C 1
ATOM 2138 O O . LEU B 1 85 ? -7.25 -13.602 -0.175 1 98.38 85 LEU B O 1
ATOM 2142 N N . ASN B 1 86 ? -6.766 -11.562 -0.895 1 98.38 86 ASN B N 1
ATOM 2143 C CA . ASN B 1 86 ? -6.602 -11.039 0.459 1 98.38 86 ASN B CA 1
ATOM 2144 C C . ASN B 1 86 ? -7.52 -9.852 0.719 1 98.38 86 ASN B C 1
ATOM 2146 O O . ASN B 1 86 ? -7.547 -8.898 -0.063 1 98.38 86 ASN B O 1
ATOM 2150 N N . GLY B 1 87 ? -8.227 -9.922 1.822 1 97.69 87 GLY B N 1
ATOM 2151 C CA . GLY B 1 87 ? -8.977 -8.773 2.283 1 97.69 87 GLY B CA 1
ATOM 2152 C C . GLY B 1 87 ? -8.109 -7.703 2.916 1 97.69 87 GLY B C 1
ATOM 2153 O O . GLY B 1 87 ? -7.078 -8.008 3.516 1 97.69 87 GLY B O 1
ATOM 2154 N N . SER B 1 88 ? -8.547 -6.547 2.852 1 96.25 88 SER B N 1
ATOM 2155 C CA . SER B 1 88 ? -7.852 -5.398 3.426 1 96.25 88 SER B CA 1
ATOM 2156 C C . SER B 1 88 ? -8.008 -5.359 4.941 1 96.25 88 SER B C 1
ATOM 2158 O O . SER B 1 88 ? -8.984 -5.879 5.484 1 96.25 88 SER B O 1
ATOM 2160 N N . SER B 1 89 ? -7.004 -4.781 5.594 1 94 89 SER B N 1
ATOM 2161 C CA . SER B 1 89 ? -7.148 -4.492 7.016 1 94 89 SER B CA 1
ATOM 2162 C C . SER B 1 89 ? -8 -3.252 7.246 1 94 89 SER B C 1
ATOM 2164 O O . SER B 1 89 ? -8.422 -2.979 8.375 1 94 89 SER B O 1
ATOM 2166 N N . ILE B 1 90 ? -8.273 -2.492 6.23 1 94.12 90 ILE B N 1
ATOM 2167 C CA . ILE B 1 90 ? -9.039 -1.25 6.301 1 94.12 90 ILE B CA 1
ATOM 2168 C C . ILE B 1 90 ? -10.523 -1.541 6.09 1 94.12 90 ILE B C 1
ATOM 2170 O O . ILE B 1 90 ? -10.938 -1.904 4.988 1 94.12 90 ILE B O 1
ATOM 2174 N N . PRO B 1 91 ? -11.352 -1.282 7.012 1 92.19 91 PRO B N 1
ATOM 2175 C CA . PRO B 1 91 ? -12.766 -1.658 6.941 1 92.19 91 PRO B CA 1
ATOM 2176 C C . PRO B 1 91 ? -13.492 -1.004 5.77 1 92.19 91 PRO B C 1
ATOM 2178 O O . PRO B 1 91 ? -14.391 -1.606 5.184 1 92.19 91 PRO B O 1
ATOM 2181 N N . SER B 1 92 ? -13.07 0.153 5.402 1 93.94 92 SER B N 1
ATOM 2182 C CA . SER B 1 92 ? -13.766 0.878 4.348 1 93.94 92 SER B CA 1
ATOM 2183 C C . SER B 1 92 ? -13.383 0.348 2.969 1 93.94 92 SER B C 1
ATOM 2185 O O . SER B 1 92 ? -13.867 0.845 1.95 1 93.94 92 SER B O 1
ATOM 2187 N N . GLU B 1 93 ? -12.547 -0.763 2.924 1 95.69 93 GLU B N 1
ATOM 2188 C CA . GLU B 1 93 ? -12.109 -1.373 1.672 1 95.69 93 GLU B CA 1
ATOM 2189 C C . GLU B 1 93 ? -12.633 -2.801 1.542 1 95.69 93 GLU B C 1
ATOM 2191 O O . GLU B 1 93 ? -12.039 -3.621 0.836 1 95.69 93 GLU B O 1
ATOM 2196 N N . ARG B 1 94 ? -13.672 -3.158 2.242 1 94.62 94 ARG B N 1
ATOM 2197 C CA . ARG B 1 94 ? -14.102 -4.551 2.326 1 94.62 94 ARG B CA 1
ATOM 2198 C C . ARG B 1 94 ? -14.641 -5.039 0.986 1 94.62 94 ARG B C 1
ATOM 2200 O O . ARG B 1 94 ? -14.758 -6.246 0.76 1 94.62 94 ARG B O 1
ATOM 2207 N N . HIS B 1 95 ? -15.047 -4.113 0.108 1 96.19 95 HIS B N 1
ATOM 2208 C CA . HIS B 1 95 ? -15.602 -4.473 -1.191 1 96.19 95 HIS B CA 1
ATOM 2209 C C . HIS B 1 95 ? -14.5 -4.793 -2.193 1 96.19 95 HIS B C 1
ATOM 2211 O O . HIS B 1 95 ? -14.781 -5.066 -3.363 1 96.19 95 HIS B O 1
ATOM 2217 N N . ARG B 1 96 ? -13.234 -4.742 -1.76 1 97.62 96 ARG B N 1
ATOM 2218 C CA . ARG B 1 96 ? -12.078 -4.984 -2.615 1 97.62 96 ARG B CA 1
ATOM 2219 C C . ARG B 1 96 ? -11.195 -6.086 -2.043 1 97.62 96 ARG B C 1
ATOM 2221 O O . ARG B 1 96 ? -11.148 -6.281 -0.828 1 97.62 96 ARG B O 1
ATOM 2228 N N . ALA B 1 97 ? -10.445 -6.773 -2.9 1 98.06 97 ALA B N 1
ATOM 2229 C CA . ALA B 1 97 ? -9.422 -7.738 -2.504 1 98.06 97 ALA B CA 1
ATOM 2230 C C . ALA B 1 97 ? -8.156 -7.57 -3.342 1 98.06 97 ALA B C 1
ATOM 2232 O O . ALA B 1 97 ? -8.219 -7.086 -4.473 1 98.06 97 ALA B O 1
ATOM 2233 N N . THR B 1 98 ? -7.102 -7.926 -2.75 1 98.62 98 THR B N 1
ATOM 2234 C CA . THR B 1 98 ? -5.828 -7.926 -3.465 1 98.62 98 THR B CA 1
ATOM 2235 C C . THR B 1 98 ? -5.445 -9.344 -3.881 1 98.62 98 THR B C 1
ATOM 2237 O O . THR B 1 98 ? -5.637 -10.297 -3.117 1 98.62 98 THR B O 1
ATOM 2240 N N . LEU B 1 99 ? -4.887 -9.445 -5.062 1 98.69 99 LEU B N 1
ATOM 2241 C CA . LEU B 1 99 ? -4.57 -10.75 -5.645 1 98.69 99 LEU B CA 1
ATOM 2242 C C . LEU B 1 99 ? -3.064 -10.914 -5.812 1 98.69 99 LEU B C 1
ATOM 2244 O O . LEU B 1 99 ? -2.377 -9.992 -6.25 1 98.69 99 LEU B O 1
ATOM 2248 N N . GLY B 1 100 ? -2.557 -12.039 -5.383 1 98.25 100 GLY B N 1
ATOM 2249 C CA . GLY B 1 100 ? -1.225 -12.531 -5.699 1 98.25 100 GLY B CA 1
ATOM 2250 C C . GLY B 1 100 ? -1.236 -13.852 -6.441 1 98.25 100 GLY B C 1
ATOM 2251 O O . GLY B 1 100 ? -2.1 -14.703 -6.199 1 98.25 100 GLY B O 1
ATOM 2252 N N . ILE B 1 101 ? -0.249 -14.039 -7.309 1 98.19 101 ILE B N 1
ATOM 2253 C CA . ILE B 1 101 ? -0.2 -15.273 -8.086 1 98.19 101 ILE B CA 1
ATOM 2254 C C . ILE B 1 101 ? 1.248 -15.602 -8.438 1 98.19 101 ILE B C 1
ATOM 2256 O O . ILE B 1 101 ? 2.066 -14.703 -8.633 1 98.19 101 ILE B O 1
ATOM 2260 N N . GLY B 1 102 ? 1.524 -16.812 -8.484 1 96.81 102 GLY B N 1
ATOM 2261 C CA . GLY B 1 102 ? 2.814 -17.312 -8.93 1 96.81 102 GLY B CA 1
ATOM 2262 C C . GLY B 1 102 ? 2.729 -18.688 -9.57 1 96.81 102 GLY B C 1
ATOM 2263 O O . GLY B 1 102 ? 1.958 -19.547 -9.117 1 96.81 102 GLY B O 1
ATOM 2264 N N . VAL B 1 103 ? 3.418 -18.875 -10.633 1 96.38 103 VAL B N 1
ATOM 2265 C CA . VAL B 1 103 ? 3.576 -20.141 -11.32 1 96.38 103 VAL B CA 1
ATOM 2266 C C . VAL B 1 103 ? 5.059 -20.484 -11.461 1 96.38 103 VAL B C 1
ATOM 2268 O O . VAL B 1 103 ? 5.855 -19.641 -11.883 1 96.38 103 VAL B O 1
ATOM 2271 N N . GLU B 1 104 ? 5.43 -21.641 -11.086 1 94.75 104 GLU B N 1
ATOM 2272 C CA . GLU B 1 104 ? 6.828 -22.047 -11.227 1 94.75 104 GLU B CA 1
ATOM 2273 C C . GLU B 1 104 ? 7.258 -22.047 -12.688 1 94.75 104 GLU B C 1
ATOM 2275 O O . GLU B 1 104 ? 6.477 -22.422 -13.57 1 94.75 104 GLU B O 1
ATOM 2280 N N . ALA B 1 105 ? 8.469 -21.719 -12.953 1 92.88 105 ALA B N 1
ATOM 2281 C CA . ALA B 1 105 ? 9.008 -21.438 -14.281 1 92.88 105 ALA B CA 1
ATOM 2282 C C . ALA B 1 105 ? 8.812 -22.625 -15.227 1 92.88 105 ALA B C 1
ATOM 2284 O O . ALA B 1 105 ? 8.484 -22.438 -16.391 1 92.88 105 ALA B O 1
ATOM 2285 N N . GLY B 1 106 ? 8.977 -23.781 -14.789 1 91.5 106 GLY B N 1
ATOM 2286 C CA . GLY B 1 106 ? 8.852 -24.969 -15.617 1 91.5 106 GLY B CA 1
ATOM 2287 C C . GLY B 1 106 ? 7.441 -25.219 -16.125 1 91.5 106 GLY B C 1
ATOM 2288 O O . GLY B 1 106 ? 7.223 -26.047 -17 1 91.5 106 GLY B O 1
ATOM 2289 N N . PHE B 1 107 ? 6.445 -24.391 -15.688 1 93.5 107 PHE B N 1
ATOM 2290 C CA . PHE B 1 107 ? 5.047 -24.641 -16.016 1 93.5 107 PHE B CA 1
ATOM 2291 C C . PHE B 1 107 ? 4.406 -23.406 -16.641 1 93.5 107 PHE B C 1
ATOM 2293 O O . PHE B 1 107 ? 3.182 -23.281 -16.656 1 93.5 107 PHE B O 1
ATOM 2300 N N . TYR B 1 108 ? 5.234 -22.5 -17.125 1 91.19 108 TYR B N 1
ATOM 2301 C CA . TYR B 1 108 ? 4.746 -21.312 -17.812 1 91.19 108 TYR B CA 1
ATOM 2302 C C . TYR B 1 108 ? 4.09 -21.688 -19.141 1 91.19 108 TYR B C 1
ATOM 2304 O O . TYR B 1 108 ? 4.383 -22.75 -19.703 1 91.19 108 TYR B O 1
ATOM 2312 N N . ARG B 1 109 ? 3.18 -20.859 -19.516 1 91.5 109 ARG B N 1
ATOM 2313 C CA . ARG B 1 109 ? 2.555 -20.922 -20.828 1 91.5 109 ARG B CA 1
ATOM 2314 C C . ARG B 1 109 ? 1.773 -22.219 -21 1 91.5 109 ARG B C 1
ATOM 2316 O O . ARG B 1 109 ? 1.799 -22.828 -22.078 1 91.5 109 ARG B O 1
ATOM 2323 N N . LYS B 1 110 ? 1.265 -22.703 -19.953 1 92.88 110 LYS B N 1
ATOM 2324 C CA . LYS B 1 110 ? 0.445 -23.906 -19.984 1 92.88 110 LYS B CA 1
ATOM 2325 C C . LYS B 1 110 ? -0.992 -23.609 -19.562 1 92.88 110 LYS B C 1
ATOM 2327 O O . LYS B 1 110 ? -1.775 -24.531 -19.312 1 92.88 110 LYS B O 1
ATOM 2332 N N . GLY B 1 111 ? -1.245 -22.344 -19.406 1 95.06 111 GLY B N 1
ATOM 2333 C CA . GLY B 1 111 ? -2.605 -21.938 -19.078 1 95.06 111 GLY B CA 1
ATOM 2334 C C . GLY B 1 111 ? -2.906 -22 -17.594 1 95.06 111 GLY B C 1
ATOM 2335 O O . GLY B 1 111 ? -4.031 -21.703 -17.172 1 95.06 111 GLY B O 1
ATOM 2336 N N . ILE B 1 112 ? -1.977 -22.281 -16.766 1 96.62 112 ILE B N 1
ATOM 2337 C CA . ILE B 1 112 ? -2.152 -22.484 -15.328 1 96.62 112 ILE B CA 1
ATOM 2338 C C . ILE B 1 112 ? -2.535 -21.156 -14.672 1 96.62 112 ILE B C 1
ATOM 2340 O O . ILE B 1 112 ? -3.453 -21.109 -13.852 1 96.62 112 ILE B O 1
ATOM 2344 N N . GLY B 1 113 ? -1.854 -20.109 -15.055 1 97.25 113 GLY B N 1
ATOM 2345 C CA . GLY B 1 113 ? -2.186 -18.797 -14.516 1 97.25 113 GLY B CA 1
ATOM 2346 C C . GLY B 1 113 ? -3.617 -18.391 -14.789 1 97.25 113 GLY B C 1
ATOM 2347 O O . GLY B 1 113 ? -4.32 -17.922 -13.891 1 97.25 113 GLY B O 1
ATOM 2348 N N . ARG B 1 114 ? -3.984 -18.578 -15.992 1 97.31 114 ARG B N 1
ATOM 2349 C CA . ARG B 1 114 ? -5.344 -18.219 -16.375 1 97.31 114 ARG B CA 1
ATOM 2350 C C . ARG B 1 114 ? -6.367 -19.031 -15.594 1 97.31 114 ARG B C 1
ATOM 2352 O O . ARG B 1 114 ? -7.383 -18.5 -15.141 1 97.31 114 ARG B O 1
ATOM 2359 N N . MET B 1 115 ? -6.125 -20.297 -15.461 1 97.06 115 MET B N 1
ATOM 2360 C CA . MET B 1 115 ? -7.016 -21.172 -14.711 1 97.06 115 MET B CA 1
ATOM 2361 C C . MET B 1 115 ? -7.191 -20.672 -13.281 1 97.06 115 MET B C 1
ATOM 2363 O O . MET B 1 115 ? -8.312 -20.578 -12.781 1 97.06 115 MET B O 1
ATOM 2367 N N . LEU B 1 116 ? -6.129 -20.344 -12.625 1 98.12 116 LEU B N 1
ATOM 2368 C CA . LEU B 1 116 ? -6.164 -19.828 -11.258 1 98.12 116 LEU B CA 1
ATOM 2369 C C . LEU B 1 116 ? -6.898 -18.5 -11.188 1 98.12 116 LEU B C 1
ATOM 2371 O O . LEU B 1 116 ? -7.711 -18.281 -10.289 1 98.12 116 LEU B O 1
ATOM 2375 N N . MET B 1 117 ? -6.633 -17.641 -12.125 1 98.31 117 MET B N 1
ATOM 2376 C CA . MET B 1 117 ? -7.266 -16.328 -12.164 1 98.31 117 MET B CA 1
ATOM 2377 C C . MET B 1 117 ? -8.781 -16.453 -12.305 1 98.31 117 MET B C 1
ATOM 2379 O O . MET B 1 117 ? -9.531 -15.758 -11.625 1 98.31 117 MET B O 1
ATOM 2383 N N . LEU B 1 118 ? -9.188 -17.312 -13.148 1 97.62 118 LEU B N 1
ATOM 2384 C CA . LEU B 1 118 ? -10.625 -17.5 -13.367 1 97.62 118 LEU B CA 1
ATOM 2385 C C . LEU B 1 118 ? -11.297 -18.031 -12.109 1 97.62 118 LEU B C 1
ATOM 2387 O O . LEU B 1 118 ? -12.422 -17.625 -11.789 1 97.62 118 LEU B O 1
ATOM 2391 N N . GLU B 1 119 ? -10.633 -18.875 -11.406 1 97.12 119 GLU B N 1
ATOM 2392 C CA . GLU B 1 119 ? -11.148 -19.359 -10.133 1 97.12 119 GLU B CA 1
ATOM 2393 C C . GLU B 1 119 ? -11.328 -18.219 -9.133 1 97.12 119 GLU B C 1
ATOM 2395 O O . GLU B 1 119 ? -12.359 -18.125 -8.477 1 97.12 119 GLU B O 1
ATOM 2400 N N . ALA B 1 120 ? -10.344 -17.391 -9.031 1 97.31 120 ALA B N 1
ATOM 2401 C CA . ALA B 1 120 ? -10.375 -16.266 -8.102 1 97.31 120 ALA B CA 1
ATOM 2402 C C . ALA B 1 120 ? -11.477 -15.281 -8.469 1 97.31 120 ALA B C 1
ATOM 2404 O O . ALA B 1 120 ? -12.18 -14.766 -7.598 1 97.31 120 ALA B O 1
ATOM 2405 N N . ILE B 1 121 ? -11.625 -15 -9.719 1 97.69 121 ILE B N 1
ATOM 2406 C CA . ILE B 1 121 ? -12.633 -14.062 -10.203 1 97.69 121 ILE B CA 1
ATOM 2407 C C . ILE B 1 121 ? -14.031 -14.609 -9.914 1 97.69 121 ILE B C 1
ATOM 2409 O O . ILE B 1 121 ? -14.914 -13.875 -9.461 1 97.69 121 ILE B O 1
ATOM 2413 N N . GLU B 1 122 ? -14.227 -15.898 -10.148 1 96.94 122 GLU B N 1
ATOM 2414 C CA . GLU B 1 122 ? -15.508 -16.531 -9.844 1 96.94 122 GLU B CA 1
ATOM 2415 C C . GLU B 1 122 ? -15.805 -16.469 -8.344 1 96.94 122 GLU B C 1
ATOM 2417 O O . GLU B 1 122 ? -16.938 -16.188 -7.949 1 96.94 122 GLU B O 1
ATOM 2422 N N . PHE B 1 123 ? -14.852 -16.797 -7.547 1 97.38 123 PHE B N 1
ATOM 2423 C CA . PHE B 1 123 ? -15 -16.688 -6.102 1 97.38 123 PHE B CA 1
ATOM 2424 C C . PHE B 1 123 ? -15.445 -15.281 -5.703 1 97.38 123 PHE B C 1
ATOM 2426 O O . PHE B 1 123 ? -16.375 -15.125 -4.902 1 97.38 123 PHE B O 1
ATOM 2433 N N . ALA B 1 124 ? -14.711 -14.273 -6.254 1 96.94 124 ALA B N 1
ATOM 2434 C CA . ALA B 1 124 ? -15.031 -12.883 -5.957 1 96.94 124 ALA B CA 1
ATOM 2435 C C . ALA B 1 124 ? -16.484 -12.562 -6.309 1 96.94 124 ALA B C 1
ATOM 2437 O O . ALA B 1 124 ? -17.188 -11.93 -5.527 1 96.94 124 ALA B O 1
ATOM 2438 N N . ARG B 1 125 ? -16.922 -12.984 -7.445 1 96 125 ARG B N 1
ATOM 2439 C CA . ARG B 1 125 ? -18.281 -12.758 -7.91 1 96 125 ARG B CA 1
ATOM 2440 C C . ARG B 1 125 ? -19.297 -13.336 -6.93 1 96 125 ARG B C 1
ATOM 2442 O O . ARG B 1 125 ? -20.297 -12.68 -6.598 1 96 125 ARG B O 1
ATOM 2449 N N . HIS B 1 126 ? -19.047 -14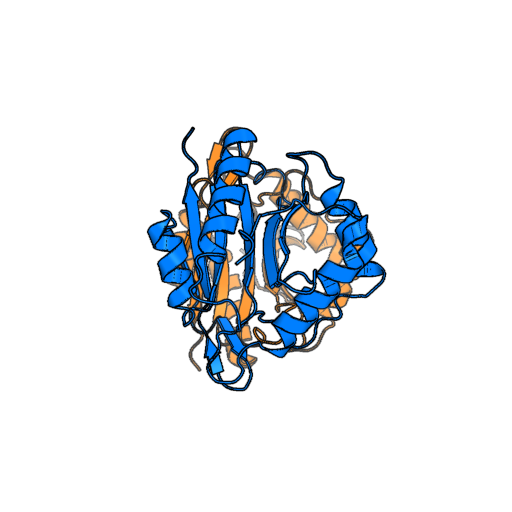.445 -6.391 1 95.81 126 HIS B N 1
ATOM 2450 C CA . HIS B 1 126 ? -19.984 -15.164 -5.527 1 95.81 126 HIS B CA 1
ATOM 2451 C C . HIS B 1 126 ? -19.969 -14.594 -4.113 1 95.81 126 HIS B C 1
ATOM 2453 O O . HIS B 1 126 ? -20.875 -14.867 -3.322 1 95.81 126 HIS B O 1
ATOM 2459 N N . ASN B 1 127 ? -18.938 -13.875 -3.764 1 95.19 127 ASN B N 1
ATOM 2460 C CA . ASN B 1 127 ? -18.812 -13.391 -2.395 1 95.19 127 ASN B CA 1
ATOM 2461 C C . ASN B 1 127 ? -18.891 -11.867 -2.328 1 95.19 127 ASN B C 1
ATOM 2463 O O . ASN B 1 127 ? -18.391 -11.258 -1.38 1 95.19 127 ASN B O 1
ATOM 2467 N N . HIS B 1 128 ? -19.328 -11.266 -3.398 1 90.19 128 HIS B N 1
ATOM 2468 C CA . HIS B 1 128 ? -19.672 -9.852 -3.473 1 90.19 128 HIS B CA 1
ATOM 2469 C C . HIS B 1 128 ? -18.438 -8.977 -3.32 1 90.19 128 HIS B C 1
ATOM 2471 O O . HIS B 1 128 ? -18.484 -7.926 -2.67 1 90.19 128 HIS B O 1
ATOM 2477 N N . ILE B 1 129 ? -17.312 -9.5 -3.627 1 96.56 129 ILE B N 1
ATOM 2478 C CA . ILE B 1 129 ? -16.125 -8.688 -3.871 1 96.56 129 ILE B CA 1
ATOM 2479 C C . ILE B 1 129 ? -16.281 -7.961 -5.207 1 96.56 129 ILE B C 1
ATOM 2481 O O . ILE B 1 129 ? -16.422 -8.594 -6.254 1 96.56 129 ILE B O 1
ATOM 2485 N N . GLU B 1 130 ? -16.203 -6.664 -5.184 1 97.69 130 GLU B N 1
ATOM 2486 C CA . GLU B 1 130 ? -16.562 -5.895 -6.371 1 97.69 130 GLU B CA 1
ATOM 2487 C C . GLU B 1 130 ? -15.32 -5.48 -7.156 1 97.69 130 GLU B C 1
ATOM 2489 O O . GLU B 1 130 ? -15.414 -5.129 -8.336 1 97.69 130 GLU B O 1
ATOM 2494 N N . TRP B 1 131 ? -14.164 -5.477 -6.438 1 98.25 131 TRP B N 1
ATOM 2495 C CA . TRP B 1 131 ? -12.914 -5.105 -7.086 1 98.25 131 TRP B CA 1
ATOM 2496 C C . TRP B 1 131 ? -11.805 -6.086 -6.727 1 98.25 131 TRP B C 1
ATOM 2498 O O . TRP B 1 131 ? -11.68 -6.5 -5.57 1 98.25 131 TRP B O 1
ATOM 2508 N N . ILE B 1 132 ? -10.984 -6.445 -7.668 1 98.75 132 ILE B N 1
ATOM 2509 C CA . ILE B 1 132 ? -9.742 -7.16 -7.434 1 98.75 132 ILE B CA 1
ATOM 2510 C C . ILE B 1 132 ? -8.555 -6.309 -7.891 1 98.75 132 ILE B C 1
ATOM 2512 O O . ILE B 1 132 ? -8.516 -5.871 -9.039 1 98.75 132 ILE B O 1
ATOM 2516 N N . ASP B 1 133 ? -7.707 -6.031 -6.988 1 98.81 133 ASP B N 1
ATOM 2517 C CA . ASP B 1 133 ? -6.496 -5.27 -7.273 1 98.81 133 ASP B CA 1
ATOM 2518 C C . ASP B 1 133 ? -5.27 -6.176 -7.289 1 98.81 133 ASP B C 1
ATOM 2520 O O . ASP B 1 133 ? -5.246 -7.211 -6.617 1 98.81 133 ASP B O 1
ATOM 2524 N N . LEU B 1 134 ? -4.285 -5.781 -8.008 1 98.69 134 LEU B N 1
ATOM 2525 C CA . LEU B 1 134 ? -2.996 -6.461 -7.957 1 98.69 134 LEU B CA 1
ATOM 2526 C C . LEU B 1 134 ? -1.866 -5.516 -8.352 1 98.69 134 LEU B C 1
ATOM 2528 O O . LEU B 1 134 ? -2.115 -4.422 -8.859 1 98.69 134 LEU B O 1
ATOM 2532 N N . SER B 1 135 ? -0.703 -5.879 -8.016 1 98.25 135 SER B N 1
ATOM 2533 C CA . SER B 1 135 ? 0.521 -5.215 -8.445 1 98.25 135 SER B CA 1
ATOM 2534 C C . SER B 1 135 ? 1.414 -6.16 -9.242 1 98.25 135 SER B C 1
ATOM 2536 O O . SER B 1 135 ? 1.438 -7.363 -8.984 1 98.25 135 SER B O 1
ATOM 2538 N N . VAL B 1 136 ? 2.129 -5.605 -10.203 1 98.25 136 VAL B N 1
ATOM 2539 C CA . VAL B 1 136 ? 2.984 -6.398 -11.078 1 98.25 136 VAL B CA 1
ATOM 2540 C C . VAL B 1 136 ? 4.199 -5.574 -11.5 1 98.25 136 VAL B C 1
ATOM 2542 O O . VAL B 1 136 ? 4.078 -4.375 -11.773 1 98.25 136 VAL B O 1
ATOM 2545 N N . PHE B 1 137 ? 5.305 -6.246 -11.531 1 96.88 137 PHE B N 1
ATOM 2546 C CA . PHE B 1 137 ? 6.508 -5.582 -12.008 1 96.88 137 PHE B CA 1
ATOM 2547 C C . PHE B 1 137 ? 6.352 -5.164 -13.469 1 96.88 137 PHE B C 1
ATOM 2549 O O . PHE B 1 137 ? 5.848 -5.934 -14.289 1 96.88 137 PHE B O 1
ATOM 2556 N N . GLY B 1 138 ? 6.777 -3.99 -13.766 1 96.44 138 GLY B N 1
ATOM 2557 C CA . GLY B 1 138 ? 6.527 -3.369 -15.062 1 96.44 138 GLY B CA 1
ATOM 2558 C C . GLY B 1 138 ? 7.098 -4.16 -16.219 1 96.44 138 GLY B C 1
ATOM 2559 O O . GLY B 1 138 ? 6.652 -4.004 -17.359 1 96.44 138 GLY B O 1
ATOM 2560 N N . ASP B 1 139 ? 8.055 -4.984 -15.977 1 93.25 139 ASP B N 1
ATOM 2561 C CA . ASP B 1 139 ? 8.695 -5.73 -17.047 1 93.25 139 ASP B CA 1
ATOM 2562 C C . ASP B 1 139 ? 8.102 -7.129 -17.188 1 93.25 139 ASP B C 1
ATOM 2564 O O . ASP B 1 139 ? 8.531 -7.91 -18.031 1 93.25 139 ASP B O 1
ATOM 2568 N N . ASN B 1 140 ? 7.172 -7.453 -16.312 1 95 140 ASN B N 1
ATOM 2569 C CA . ASN B 1 140 ? 6.492 -8.742 -16.422 1 95 140 ASN B CA 1
ATOM 2570 C C . ASN B 1 140 ? 5.387 -8.703 -17.484 1 95 140 ASN B C 1
ATOM 2572 O O . ASN B 1 140 ? 4.203 -8.797 -17.141 1 95 140 ASN B O 1
ATOM 2576 N N . HIS B 1 141 ? 5.77 -8.672 -18.672 1 95.31 141 HIS B N 1
ATOM 2577 C CA . HIS B 1 141 ? 4.852 -8.461 -19.781 1 95.31 141 HIS B CA 1
ATOM 2578 C C . HIS B 1 141 ? 3.877 -9.625 -19.922 1 95.31 141 HIS B C 1
ATOM 2580 O O . HIS B 1 141 ? 2.717 -9.438 -20.297 1 95.31 141 HIS B O 1
ATOM 2586 N N . ALA B 1 142 ? 4.379 -10.797 -19.641 1 94.94 142 ALA B N 1
ATOM 2587 C CA . ALA B 1 142 ? 3.52 -11.977 -19.734 1 94.94 142 ALA B CA 1
ATOM 2588 C C . ALA B 1 142 ? 2.361 -11.891 -18.734 1 94.94 142 ALA B C 1
ATOM 2590 O O . ALA B 1 142 ? 1.208 -12.125 -19.109 1 94.94 142 ALA B O 1
ATOM 2591 N N . ALA B 1 143 ? 2.623 -11.57 -17.516 1 97.12 143 ALA B N 1
ATOM 2592 C CA . ALA B 1 143 ? 1.582 -11.438 -16.5 1 97.12 143 ALA B CA 1
ATOM 2593 C C . ALA B 1 143 ? 0.617 -10.305 -16.844 1 97.12 143 ALA B C 1
ATOM 2595 O O . ALA B 1 143 ? -0.602 -10.477 -16.766 1 97.12 143 ALA B O 1
ATOM 2596 N N . ILE B 1 144 ? 1.177 -9.172 -17.25 1 98.19 144 ILE B N 1
ATOM 2597 C CA . ILE B 1 144 ? 0.364 -8.016 -17.641 1 98.19 144 ILE B CA 1
ATOM 2598 C C . ILE B 1 144 ? -0.585 -8.414 -18.766 1 98.19 144 ILE B C 1
ATOM 2600 O O . ILE B 1 144 ? -1.769 -8.062 -18.734 1 98.19 144 ILE B O 1
ATOM 2604 N N . GLY B 1 145 ? -0.046 -9.102 -19.781 1 98.06 145 GLY B N 1
ATOM 2605 C CA . GLY B 1 145 ? -0.88 -9.594 -20.859 1 98.06 145 GLY B CA 1
ATOM 2606 C C . GLY B 1 145 ? -2.02 -10.477 -20.391 1 98.06 145 GLY B C 1
ATOM 2607 O O . GLY B 1 145 ? -3.154 -10.328 -20.844 1 98.06 145 GLY B O 1
ATOM 2608 N N . LEU B 1 146 ? -1.722 -11.383 -19.5 1 98.06 146 LEU B N 1
ATOM 2609 C CA . LEU B 1 146 ? -2.742 -12.25 -18.938 1 98.06 146 LEU B CA 1
ATOM 2610 C C . LEU B 1 146 ? -3.818 -11.438 -18.219 1 98.06 146 LEU B C 1
ATOM 2612 O O . LEU B 1 146 ? -5.012 -11.641 -18.453 1 98.06 146 LEU B O 1
ATOM 2616 N N . TYR B 1 147 ? -3.395 -10.5 -17.344 1 98.69 147 TYR B N 1
ATOM 2617 C CA . TYR B 1 147 ? -4.336 -9.695 -16.578 1 98.69 147 TYR B CA 1
ATOM 2618 C C . TYR B 1 147 ? -5.23 -8.875 -17.5 1 98.69 147 TYR B C 1
ATOM 2620 O O . TYR B 1 147 ? -6.449 -8.82 -17.312 1 98.69 147 TYR B O 1
ATOM 2628 N N . ARG B 1 148 ? -4.641 -8.289 -18.516 1 98.75 148 ARG B N 1
ATOM 2629 C CA . ARG B 1 148 ? -5.406 -7.504 -19.484 1 98.75 148 ARG B CA 1
ATOM 2630 C C . ARG B 1 148 ? -6.422 -8.375 -20.203 1 98.75 148 ARG B C 1
ATOM 2632 O O . ARG B 1 148 ? -7.559 -7.961 -20.438 1 98.75 148 ARG B O 1
ATOM 2639 N N . SER B 1 149 ? -6.004 -9.531 -20.609 1 98.5 149 SER B N 1
ATOM 2640 C CA . SER B 1 149 ? -6.887 -10.445 -21.328 1 98.5 149 SER B CA 1
ATOM 2641 C C . SER B 1 149 ? -8.094 -10.828 -20.469 1 98.5 149 SER B C 1
ATOM 2643 O O . SER B 1 149 ? -9.117 -11.266 -21 1 98.5 149 SER B O 1
ATOM 2645 N N . LEU B 1 150 ? -8 -10.68 -19.203 1 98.31 150 LEU B N 1
ATOM 2646 C CA . LEU B 1 150 ? -9.07 -11.047 -18.281 1 98.31 150 LEU B CA 1
ATOM 2647 C C . LEU B 1 150 ? -9.859 -9.812 -17.844 1 98.31 150 LEU B C 1
ATOM 2649 O O . LEU B 1 150 ? -10.734 -9.906 -16.984 1 98.31 150 LEU B O 1
ATOM 2653 N N . GLY B 1 151 ? -9.477 -8.648 -18.344 1 98.31 151 GLY B N 1
ATOM 2654 C CA . GLY B 1 151 ? -10.273 -7.449 -18.141 1 98.31 151 GLY B CA 1
ATOM 2655 C C . GLY B 1 151 ? -9.656 -6.496 -17.125 1 98.31 151 GLY B C 1
ATOM 2656 O O . GLY B 1 151 ? -10.227 -5.438 -16.844 1 98.31 151 GLY B O 1
ATOM 2657 N N . PHE B 1 152 ? -8.484 -6.859 -16.578 1 98.81 152 PHE B N 1
ATOM 2658 C CA . PHE B 1 152 ? -7.797 -5.926 -15.695 1 98.81 152 PHE B CA 1
ATOM 2659 C C . PHE B 1 152 ? -7.324 -4.695 -16.453 1 98.81 152 PHE B C 1
ATOM 2661 O O . PHE B 1 152 ? -6.879 -4.805 -17.609 1 98.81 152 PHE B O 1
ATOM 2668 N N . GLU B 1 153 ? -7.379 -3.545 -15.773 1 98.69 153 GLU B N 1
ATOM 2669 C CA . GLU B 1 153 ? -6.898 -2.283 -16.328 1 98.69 153 GLU B CA 1
ATOM 2670 C C . GLU B 1 153 ? -5.816 -1.671 -15.438 1 98.69 153 GLU B C 1
ATOM 2672 O O . GLU B 1 153 ? -5.828 -1.859 -14.219 1 98.69 153 GLU B O 1
ATOM 2677 N N . GLU B 1 154 ? -4.902 -0.969 -16.016 1 98.62 154 GLU B N 1
ATOM 2678 C CA . GLU B 1 154 ? -3.896 -0.256 -15.227 1 98.62 154 GLU B CA 1
ATOM 2679 C C . GLU B 1 154 ? -4.527 0.865 -14.406 1 98.62 154 GLU B C 1
ATOM 2681 O O . GLU B 1 154 ? -5.258 1.701 -14.945 1 98.62 154 GLU B O 1
ATOM 2686 N N . ALA B 1 155 ? -4.328 0.801 -13.141 1 98.69 155 ALA B N 1
ATOM 2687 C CA . ALA B 1 155 ? -4.828 1.815 -12.219 1 98.69 155 ALA B CA 1
ATOM 2688 C C . ALA B 1 155 ? -3.723 2.795 -11.828 1 98.69 155 ALA B C 1
ATOM 2690 O O . ALA B 1 155 ? -3.998 3.871 -11.289 1 98.69 155 ALA B O 1
ATOM 2691 N N . GLY B 1 156 ? -2.52 2.385 -12.094 1 98.62 156 GLY B N 1
ATOM 2692 C CA . GLY B 1 156 ? -1.413 3.277 -11.789 1 98.62 156 GLY B CA 1
ATOM 2693 C C . GLY B 1 156 ? -0.055 2.66 -12.062 1 98.62 156 GLY B C 1
ATOM 2694 O O . GLY B 1 156 ? 0.052 1.45 -12.273 1 98.62 156 GLY B O 1
ATOM 2695 N N . ARG B 1 157 ? 0.923 3.535 -12.062 1 98.44 157 ARG B N 1
ATOM 2696 C CA . ARG B 1 157 ? 2.312 3.141 -12.273 1 98.44 157 ARG B CA 1
ATOM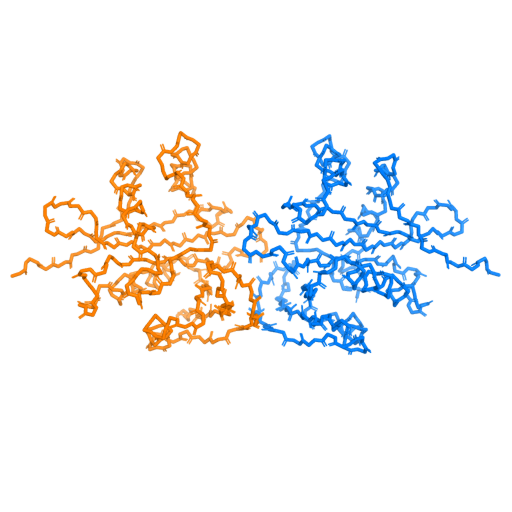 2697 C C . ARG B 1 157 ? 3.256 4.008 -11.445 1 98.44 157 ARG B C 1
ATOM 2699 O O . ARG B 1 157 ? 3.133 5.234 -11.43 1 98.44 157 ARG B O 1
ATOM 2706 N N . ARG B 1 158 ? 4.066 3.393 -10.703 1 98.25 158 ARG B N 1
ATOM 2707 C CA . ARG B 1 158 ? 5.176 4.059 -10.031 1 98.25 158 ARG B CA 1
ATOM 2708 C C . ARG B 1 158 ? 6.504 3.732 -10.703 1 98.25 158 ARG B C 1
ATOM 2710 O O . ARG B 1 158 ? 6.992 2.604 -10.609 1 98.25 158 ARG B O 1
ATOM 2717 N N . TYR B 1 159 ? 7.031 4.691 -11.32 1 98 159 TYR B N 1
ATOM 2718 C CA . TYR B 1 159 ? 8.32 4.523 -11.977 1 98 159 TYR B CA 1
ATOM 2719 C C . TYR B 1 159 ? 9.438 4.367 -10.961 1 98 159 TYR B C 1
ATOM 2721 O O . TYR B 1 159 ? 9.414 5.004 -9.898 1 98 159 TYR B O 1
ATOM 2729 N N . ASP B 1 160 ? 10.391 3.477 -11.234 1 97.75 160 ASP B N 1
ATOM 2730 C CA . ASP B 1 160 ? 11.555 3.283 -10.367 1 97.75 160 ASP B CA 1
ATOM 2731 C C . ASP B 1 160 ? 11.133 2.971 -8.938 1 97.75 160 ASP B C 1
ATOM 2733 O O . ASP B 1 160 ? 11.711 3.494 -7.984 1 97.75 160 ASP B O 1
ATOM 2737 N N . ARG B 1 161 ? 10.078 2.166 -8.789 1 97.94 161 ARG B N 1
ATOM 2738 C CA . ARG B 1 161 ? 9.57 1.852 -7.461 1 97.94 161 ARG B CA 1
ATOM 2739 C C . ARG B 1 161 ? 10.578 1.026 -6.668 1 97.94 161 ARG B C 1
ATOM 2741 O O . ARG B 1 161 ? 10.844 1.312 -5.5 1 97.94 161 ARG B O 1
ATOM 2748 N N . PHE B 1 162 ? 11.125 0.061 -7.387 1 96.75 162 PHE B N 1
ATOM 2749 C CA . PHE B 1 162 ? 12.047 -0.834 -6.699 1 96.75 162 PHE B CA 1
ATOM 2750 C C . PHE B 1 162 ? 13.422 -0.815 -7.367 1 96.75 162 PHE B C 1
ATOM 2752 O O . PHE B 1 162 ? 13.516 -0.706 -8.594 1 96.75 162 PHE B O 1
ATOM 2759 N N . ARG B 1 163 ? 14.453 -0.88 -6.629 1 95.31 163 ARG B N 1
ATOM 2760 C CA . ARG B 1 163 ? 15.812 -1.1 -7.105 1 95.31 163 ARG B CA 1
ATOM 2761 C C . ARG B 1 163 ? 16.391 -2.4 -6.551 1 95.31 163 ARG B C 1
ATOM 2763 O O . ARG B 1 163 ? 16.719 -2.48 -5.367 1 95.31 163 ARG B O 1
ATOM 2770 N N . ILE B 1 164 ? 16.406 -3.398 -7.352 1 91.88 164 ILE B N 1
ATOM 2771 C CA . ILE B 1 164 ? 16.781 -4.766 -6.992 1 91.88 164 ILE B CA 1
ATOM 2772 C C . ILE B 1 164 ? 17.969 -5.219 -7.844 1 91.88 164 ILE B C 1
ATOM 2774 O O . ILE B 1 164 ? 17.891 -5.211 -9.078 1 91.88 164 ILE B O 1
ATOM 2778 N N . SER B 1 165 ? 19.031 -5.629 -7.188 1 87.56 165 SER B N 1
ATOM 2779 C CA . SER B 1 165 ? 20.219 -6.125 -7.879 1 87.56 165 SER B CA 1
ATOM 2780 C C . SER B 1 165 ? 20.672 -5.16 -8.977 1 87.56 165 SER B C 1
ATOM 2782 O O . SER B 1 165 ? 20.922 -5.574 -10.109 1 87.56 165 SER B O 1
ATOM 2784 N N . GLY B 1 166 ? 20.562 -3.861 -8.648 1 88.06 166 GLY B N 1
ATOM 2785 C CA . GLY B 1 166 ? 21.078 -2.832 -9.547 1 88.06 166 GLY B CA 1
ATOM 2786 C C . GLY B 1 166 ? 20.078 -2.453 -10.633 1 88.06 166 GLY B C 1
ATOM 2787 O O . GLY B 1 166 ? 20.375 -1.602 -11.477 1 88.06 166 GLY B O 1
ATOM 2788 N N . ARG B 1 167 ? 18.953 -3.049 -10.586 1 90.88 167 ARG B N 1
ATOM 2789 C CA . ARG B 1 167 ? 17.922 -2.76 -11.578 1 90.88 167 ARG B CA 1
ATOM 2790 C C . ARG B 1 167 ? 16.828 -1.87 -11 1 90.88 167 ARG B C 1
ATOM 2792 O O . ARG B 1 167 ? 16.391 -2.074 -9.859 1 90.88 167 ARG B O 1
ATOM 2799 N N . SER B 1 168 ? 16.484 -0.849 -11.797 1 95.94 168 SER B N 1
ATOM 2800 C CA . SER B 1 168 ? 15.297 -0.044 -11.5 1 95.94 168 SER B CA 1
ATOM 2801 C C . SER B 1 168 ? 14.055 -0.64 -12.148 1 95.94 168 SER B C 1
ATOM 2803 O O . SER B 1 168 ? 14.016 -0.86 -13.359 1 95.94 168 SER B O 1
ATOM 2805 N N . VAL B 1 169 ? 13.062 -0.894 -11.328 1 95.75 169 VAL B N 1
ATOM 2806 C CA . VAL B 1 169 ? 11.875 -1.556 -11.859 1 95.75 169 VAL B CA 1
ATOM 2807 C C . VAL B 1 169 ? 10.625 -0.767 -11.469 1 95.75 169 VAL B C 1
ATOM 2809 O O . VAL B 1 169 ? 10.508 -0.3 -10.328 1 95.75 169 VAL B O 1
ATOM 2812 N N . ASP B 1 170 ? 9.742 -0.63 -12.43 1 97.94 170 ASP B N 1
ATOM 2813 C CA . ASP B 1 170 ? 8.453 0.007 -12.188 1 97.94 170 ASP B CA 1
ATOM 2814 C C . ASP B 1 170 ? 7.484 -0.958 -11.508 1 97.94 170 ASP B C 1
ATOM 2816 O O . ASP B 1 170 ? 7.641 -2.178 -11.617 1 97.94 170 ASP B O 1
ATOM 2820 N N . ASP B 1 171 ? 6.598 -0.417 -10.805 1 98.19 171 ASP B N 1
ATOM 2821 C CA . ASP B 1 171 ? 5.461 -1.153 -10.258 1 98.19 171 ASP B CA 1
ATOM 2822 C C . ASP B 1 171 ? 4.148 -0.69 -10.883 1 98.19 171 ASP B C 1
ATOM 2824 O O . ASP B 1 171 ? 3.846 0.504 -10.891 1 98.19 171 ASP B O 1
ATOM 2828 N N . ILE B 1 172 ? 3.416 -1.586 -11.422 1 98.69 172 ILE B N 1
ATOM 2829 C CA . ILE B 1 172 ? 2.123 -1.286 -12.031 1 98.69 172 ILE B CA 1
ATOM 2830 C C . ILE B 1 172 ? 1.002 -1.858 -11.164 1 98.69 172 ILE B C 1
ATOM 2832 O O . ILE B 1 172 ? 1.033 -3.033 -10.789 1 98.69 172 ILE B O 1
ATOM 2836 N N . THR B 1 173 ? 0.046 -1.066 -10.805 1 98.69 173 THR B N 1
ATOM 28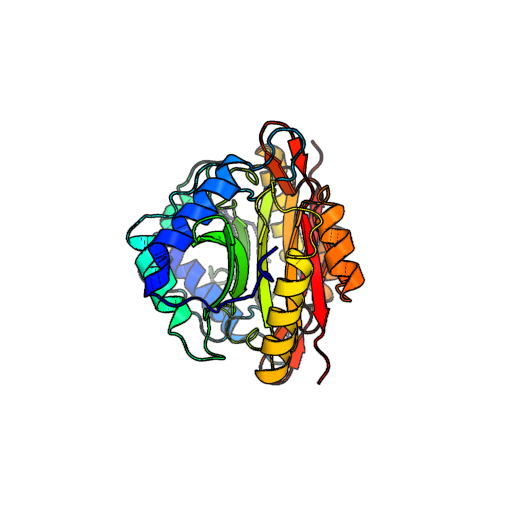37 C CA . THR B 1 173 ? -1.179 -1.512 -10.148 1 98.69 173 THR B CA 1
ATOM 2838 C C . THR B 1 173 ? -2.293 -1.726 -11.164 1 98.69 173 THR B C 1
ATOM 2840 O O . THR B 1 173 ? -2.516 -0.881 -12.031 1 98.69 173 THR B O 1
ATOM 2843 N N . MET B 1 174 ? -2.922 -2.84 -11.102 1 98.88 174 MET B N 1
ATOM 2844 C CA . MET B 1 174 ? -4.051 -3.148 -11.969 1 98.88 174 MET B CA 1
ATOM 2845 C C . MET B 1 174 ? -5.289 -3.506 -11.156 1 98.88 174 MET B C 1
ATOM 2847 O O . MET B 1 174 ? -5.176 -3.932 -10.008 1 98.88 174 MET B O 1
ATOM 2851 N N . THR B 1 175 ? -6.398 -3.256 -11.766 1 98.81 175 THR B N 1
ATOM 2852 C CA . THR B 1 175 ? -7.656 -3.5 -11.07 1 98.81 175 THR B CA 1
ATOM 2853 C C . THR B 1 175 ? -8.695 -4.082 -12.023 1 98.81 175 THR B C 1
ATOM 2855 O O . THR B 1 175 ? -8.656 -3.832 -13.227 1 98.81 175 THR B O 1
ATOM 2858 N N . LEU B 1 176 ? -9.531 -4.898 -11.516 1 98.69 176 LEU B N 1
ATOM 2859 C CA . LEU B 1 176 ? -10.672 -5.477 -12.211 1 98.69 176 LEU B CA 1
ATOM 2860 C C . LEU B 1 176 ? -11.969 -5.184 -11.469 1 98.69 176 LEU B C 1
ATOM 2862 O O . LEU B 1 176 ? -12.094 -5.5 -10.281 1 98.69 176 LEU B O 1
ATOM 2866 N N . ARG B 1 177 ? -12.852 -4.512 -12.047 1 98.12 177 ARG B N 1
ATOM 2867 C CA . ARG B 1 177 ? -14.203 -4.391 -11.492 1 98.12 177 ARG B CA 1
ATOM 2868 C C . ARG B 1 177 ? -15.031 -5.629 -11.805 1 98.12 177 ARG B C 1
ATOM 2870 O O . ARG B 1 177 ? -15.234 -5.973 -12.969 1 98.12 177 ARG B O 1
ATOM 2877 N N . ILE B 1 178 ? -15.461 -6.246 -10.719 1 95.56 178 ILE B N 1
ATOM 2878 C CA . ILE B 1 178 ? -16.234 -7.469 -10.867 1 95.56 178 ILE B CA 1
ATOM 2879 C C . ILE B 1 178 ? -17.719 -7.121 -11.062 1 95.56 178 ILE B C 1
ATOM 2881 O O . ILE B 1 178 ? -18.297 -6.391 -10.258 1 95.56 178 ILE B O 1
ATOM 2885 N N . LYS B 1 179 ? -18.219 -7.293 -12.094 1 78.19 179 LYS B N 1
ATOM 2886 C CA . LYS B 1 179 ? -19.625 -7.047 -12.375 1 78.19 179 LYS B CA 1
ATOM 2887 C C . LYS B 1 179 ? -20.5 -8.164 -11.82 1 78.19 179 LYS B C 1
ATOM 2889 O O . LYS B 1 179 ? -20.125 -9.336 -11.859 1 78.19 179 LYS B O 1
ATOM 2894 N N . ALA B 1 180 ? -21.547 -7.777 -11.141 1 64.12 180 ALA B N 1
ATOM 2895 C CA . ALA B 1 180 ? -22.531 -8.789 -10.781 1 64.12 180 ALA B CA 1
ATOM 2896 C C . ALA B 1 180 ? -23.125 -9.445 -12.031 1 64.12 180 ALA B C 1
ATOM 2898 O O . ALA B 1 180 ? -23.188 -8.82 -13.094 1 64.12 180 ALA B O 1
#

Nearest PDB structures (foldseek):
  2ge3-assembly1_B  TM=8.928E-01  e=8.091E-12  Agrobacterium tumefaciens
  2j8n-assembly1_A  TM=8.856E-01  e=9.157E-12  Pseudomonas aeruginosa
  1yr0-assembly2_D  TM=8.639E-01  e=3.574E-11  Agrobacterium fabrum str. C58
  1vhs-assembly1_A  TM=8.086E-01  e=1.598E-11  Bacillus subtilis
  4mbu-assembly1_A  TM=8.887E-01  e=2.931E-10  Staphylococcus aureus subsp. aureus Mu50

Sequence (360 aa):
MRMLTTVALTPADFERWAEHLTRQIAESGRDGRPLFSPLAAVDFESPERRARFENRLSIPLPQPTWMRAWVVEGPDARFIAHLDLNGSSIPSERHRATLGIGVEAGFYRKGIGRMLMLEAIEFARHNHIEWIDLSVFGDNHAAIGLYRSLGFEEAGRRYDRFRISGRSVDDITMTLRIKAMRMLTTVALTPADFERWAEHLTRQIAESGRDGRPLFSPLAAVDFESPERRARFENRLSIPLPQPTWMRAWVVEGPDARFIAHLDLNGSSIPSERHRATLGIGVEAGFYRKGIGRMLMLEAIEFARHNHIEWIDLSVFGDNHAAIGLYRSLGFEEAGRRYDRFRISGRSVDDITMTLRIKA

InterPro domains:
  IPR000182 GNAT domain [PF00583] (90-152)
  IPR000182 GNAT domain [PS51186] (4-179)
  IPR016181 Acyl-CoA N-acyltransferase [SSF55729] (3-177)
  IPR050276 MshD Mycothiol Acetyltransferase [PTHR43617] (71-167)

Radius of gyration: 22.04 Å; Cα contacts (8 Å, |Δi|>4): 670; chains: 2; bounding box: 44×73×46 Å

Organism: Ricinus communis (NCBI:txid3988)